Protein 3GXH (pdb70)

InterPro domains:
  IPR029021 Protein-tyrosine phosphatase-like [G3DSA:3.90.190.10] (22-178)
  IPR029021 Protein-tyrosine phosphatase-like [SSF52799] (41-152)

Structure (mmCIF, N/CA/C/O backbone):
data_3GXH
#
_entry.id   3GXH
#
_cell.length_a   57.303
_cell.length_b   57.528
_cell.length_c   92.364
_cell.angle_alpha   90.000
_cell.angle_beta   90.000
_cell.angle_gamma   90.000
#
_symmetry.space_group_name_H-M   'P 21 21 21'
#
loop_
_entity.id
_entity.type
_entity.pdbx_description
1 polymer 'Putative phosphatase (DUF442)'
2 non-polymer 'CHLORIDE ION'
3 non-polymer 'SULFATE ION'
4 non-polymer 1,2-ETHANEDIOL
5 water water
#
loop_
_atom_site.group_PDB
_atom_site.id
_atom_site.type_symbol
_atom_site.label_atom_id
_atom_site.label_alt_id
_atom_site.label_comp_id
_atom_site.label_asym_id
_atom_site.label_entity_id
_atom_site.label_seq_id
_atom_site.pdbx_PDB_ins_code
_atom_site.Cartn_x
_atom_site.Cartn_y
_atom_site.Cartn_z
_atom_site.occupancy
_atom_site.B_iso_or_equiv
_atom_site.auth_seq_id
_atom_site.auth_comp_id
_atom_site.auth_asym_id
_atom_site.auth_atom_id
_atom_site.pdbx_PDB_model_num
ATOM 1 N N . ASN A 1 2 ? 22.860 17.293 18.112 1.00 43.85 23 ASN A N 1
ATOM 2 C CA . ASN A 1 2 ? 24.161 17.195 17.368 1.00 42.45 23 ASN A CA 1
ATOM 3 C C . ASN A 1 2 ? 24.083 16.078 16.318 1.00 41.33 23 ASN A C 1
ATOM 4 O O . ASN A 1 2 ? 23.145 15.260 16.330 1.00 40.94 23 ASN A O 1
ATOM 6 N N . ILE A 1 3 ? 25.039 16.054 15.388 1.00 39.87 24 ILE A N 1
ATOM 7 C CA . ILE A 1 3 ? 24.873 15.234 14.169 1.00 37.99 24 ILE A CA 1
ATOM 8 C C . ILE A 1 3 ? 24.770 13.735 14.487 1.00 35.93 24 ILE A C 1
ATOM 9 O O . ILE A 1 3 ? 24.001 13.032 13.833 1.00 32.74 24 ILE A O 1
ATOM 14 N N . GLU A 1 4 ? 25.525 13.277 15.486 1.00 31.16 25 GLU A N 1
ATOM 15 C CA . GLU A 1 4 ? 25.460 11.895 15.934 1.00 31.82 25 GLU A CA 1
ATOM 16 C C . GLU A 1 4 ? 24.030 11.477 16.343 1.00 28.59 25 GLU A C 1
ATOM 17 O O . GLU A 1 4 ? 23.579 10.406 15.942 1.00 26.50 25 GLU A O 1
ATOM 23 N N . SER A 1 5 ? 23.312 12.295 17.121 1.00 28.69 26 SER A N 1
ATOM 24 C CA A SER A 1 5 ? 21.936 11.943 17.497 0.50 26.31 26 SER A CA 1
ATOM 25 C CA B SER A 1 5 ? 21.936 11.941 17.501 0.50 28.09 26 SER A CA 1
ATOM 26 C C . SER A 1 5 ? 21.012 11.832 16.274 1.00 28.06 26 SER A C 1
ATOM 27 O O . SER A 1 5 ? 20.042 11.105 16.307 1.00 26.88 26 SER A O 1
ATOM 32 N N . ILE A 1 6 ? 21.336 12.541 15.191 1.00 24.13 27 ILE A N 1
ATOM 33 C CA . ILE A 1 6 ? 20.498 12.598 13.970 1.00 26.11 27 ILE A CA 1
ATOM 34 C C . ILE A 1 6 ? 20.733 11.424 12.964 1.00 25.81 27 ILE A C 1
ATOM 35 O O . ILE A 1 6 ? 19.826 10.787 12.369 1.00 24.26 27 ILE A O 1
ATOM 40 N N . GLU A 1 7 ? 21.992 11.155 12.761 1.00 20.25 28 GLU A N 1
ATOM 41 C CA A GLU A 1 7 ? 22.369 9.893 12.142 0.50 19.04 28 GLU A CA 1
ATOM 42 C CA B GLU A 1 7 ? 22.445 9.896 12.207 0.50 17.84 28 GLU A CA 1
ATOM 43 C C . GLU A 1 7 ? 21.811 8.754 13.001 1.00 17.46 28 GLU A C 1
ATOM 44 O O . GLU A 1 7 ? 21.558 7.691 12.466 1.00 17.53 28 GLU A O 1
ATOM 55 N N . ASN A 1 8 ? 21.568 8.991 14.292 1.00 16.08 29 ASN A N 1
ATOM 56 C CA . ASN A 1 8 ? 21.010 7.971 15.153 1.00 16.19 29 ASN A CA 1
ATOM 57 C C . ASN A 1 8 ? 19.523 7.729 14.905 1.00 13.44 29 ASN A C 1
ATOM 58 O O . ASN A 1 8 ? 18.991 6.805 15.508 1.00 15.38 29 ASN A O 1
ATOM 63 N N . LEU A 1 9 ? 18.876 8.456 14.005 1.00 11.99 30 LEU A N 1
ATOM 64 C CA . LEU A 1 9 ? 17.492 8.203 13.633 1.00 11.87 30 LEU A CA 1
ATOM 65 C C . LEU A 1 9 ? 17.347 7.302 12.401 1.00 11.86 30 LEU A C 1
ATOM 66 O O . LEU A 1 9 ? 16.225 6.997 12.005 1.00 13.13 30 LEU A O 1
ATOM 71 N N . GLN A 1 10 ? 18.448 6.912 11.765 1.00 11.18 31 GLN A N 1
ATOM 72 C CA . GLN A 1 10 ? 18.396 6.241 10.477 1.00 12.29 31 GLN A CA 1
ATOM 73 C C . GLN A 1 10 ? 17.959 4.775 10.535 1.00 12.32 31 GLN A C 1
ATOM 74 O O . GLN A 1 10 ? 17.772 4.185 9.482 1.00 14.70 31 GLN A O 1
ATOM 80 N N . GLY A 1 11 ? 17.726 4.252 11.740 1.00 11.05 32 GLY A N 1
ATOM 81 C CA . GLY A 1 11 ? 17.123 2.930 11.935 1.00 10.90 32 GLY A CA 1
ATOM 82 C C . GLY A 1 11 ? 15.628 2.970 12.028 1.00 10.48 32 GLY A C 1
ATOM 83 O O . GLY A 1 11 ? 14.992 1.915 11.998 1.00 10.63 32 GLY A O 1
ATOM 84 N N . ILE A 1 12 ? 15.008 4.157 12.066 1.00 9.35 33 ILE A N 1
ATOM 85 C CA . ILE A 1 12 ? 13.545 4.285 12.053 1.00 9.67 33 ILE A CA 1
ATOM 86 C C . ILE A 1 12 ? 13.012 3.988 10.652 1.00 10.23 33 ILE A C 1
ATOM 87 O O . ILE A 1 12 ? 13.488 4.487 9.615 1.00 10.75 33 ILE A O 1
ATOM 92 N N . ARG A 1 13 ? 12.023 3.100 10.641 1.00 8.83 34 ARG A N 1
ATOM 93 C CA . ARG A 1 13 ? 11.424 2.691 9.401 1.00 9.05 34 ARG A CA 1
ATOM 94 C C . ARG A 1 13 ? 10.997 3.852 8.524 1.00 10.43 34 ARG A C 1
ATOM 95 O O . ARG A 1 13 ? 10.274 4.727 8.959 1.00 11.19 34 ARG A O 1
ATOM 103 N N . ALA A 1 14 ? 11.452 3.851 7.273 1.00 9.45 35 ALA A N 1
ATOM 104 C CA . ALA A 1 14 ? 11.036 4.830 6.256 1.00 10.06 35 ALA A CA 1
ATOM 105 C C . ALA A 1 14 ? 11.237 6.276 6.666 1.00 11.66 35 ALA A C 1
ATOM 106 O O . ALA A 1 14 ? 10.525 7.171 6.183 1.00 13.80 35 ALA A O 1
ATOM 108 N N . LEU A 1 15 ? 12.235 6.542 7.501 1.00 10.99 36 LEU A N 1
ATOM 109 C CA . LEU A 1 15 ? 12.521 7.927 7.924 1.00 12.19 36 LEU A CA 1
ATOM 110 C C . LEU A 1 15 ? 13.076 8.789 6.814 1.00 12.86 36 LEU A C 1
ATOM 111 O O . LEU A 1 15 ? 14.011 8.394 6.097 1.00 14.29 36 LEU A O 1
ATOM 116 N N . GLN A 1 16 ? 12.493 9.969 6.660 1.00 12.12 37 GLN A N 1
ATOM 117 C CA . GLN A 1 16 ? 12.939 10.926 5.666 1.00 14.09 37 GLN A CA 1
ATOM 118 C C . GLN A 1 16 ? 12.798 12.311 6.204 1.00 14.67 37 GLN A C 1
ATOM 119 O O . GLN A 1 16 ? 11.673 12.760 6.524 1.00 14.88 37 GLN A O 1
ATOM 125 N N . GLN A 1 17 ? 13.907 13.038 6.230 1.00 14.34 38 GLN A N 1
ATOM 126 C CA A GLN A 1 17 ? 13.874 14.438 6.621 0.50 15.93 38 GLN A CA 1
ATOM 127 C CA B GLN A 1 17 ? 13.888 14.435 6.643 0.50 15.98 38 GLN A CA 1
ATOM 128 C C . GLN A 1 17 ? 13.300 15.255 5.489 1.00 17.13 38 GLN A C 1
ATOM 129 O O . GLN A 1 17 ? 13.787 15.214 4.376 1.00 21.21 38 GLN A O 1
ATOM 140 N N . GLN A 1 18 ? 12.242 15.969 5.755 1.00 12.93 39 GLN A N 1
ATOM 141 C CA . GLN A 1 18 ? 11.512 16.723 4.791 1.00 14.57 39 GLN A CA 1
ATOM 142 C C . GLN A 1 18 ? 11.964 18.183 4.765 1.00 19.30 39 GLN A C 1
ATOM 143 O O . GLN A 1 18 ? 11.951 18.810 3.688 1.00 18.97 39 GLN A O 1
ATOM 149 N N . ALA A 1 19 ? 12.437 18.663 5.916 1.00 17.05 40 ALA A N 1
ATOM 150 C CA . ALA A 1 19 ? 12.928 20.026 6.118 1.00 20.37 40 ALA A CA 1
ATOM 151 C C . ALA A 1 19 ? 13.725 20.066 7.412 1.00 19.30 40 ALA A C 1
ATOM 152 O O . ALA A 1 19 ? 13.680 19.144 8.202 1.00 17.81 40 ALA A O 1
ATOM 154 N N . PRO A 1 20 ? 14.527 21.124 7.631 1.00 21.23 41 PRO A N 1
ATOM 155 C CA . PRO A 1 20 ? 15.309 21.101 8.867 1.00 19.60 41 PRO A CA 1
ATOM 156 C C . PRO A 1 20 ? 14.496 20.882 10.180 1.00 17.50 41 PRO A C 1
ATOM 157 O O . PRO A 1 20 ? 15.052 20.210 11.084 1.00 22.83 41 PRO A O 1
ATOM 161 N N . GLN A 1 21 ? 13.245 21.334 10.248 1.00 18.41 42 GLN A N 1
ATOM 162 C CA . GLN A 1 21 ? 12.346 21.052 11.428 1.00 16.16 42 GLN A CA 1
ATOM 163 C C . GLN A 1 21 ? 11.184 20.035 11.220 1.00 14.32 42 GLN A C 1
ATOM 164 O O . GLN A 1 21 ? 10.253 19.993 12.025 1.00 14.18 42 GLN A O 1
ATOM 170 N N . LEU A 1 22 ? 11.164 19.344 10.086 1.00 14.37 43 LEU A N 1
ATOM 171 C CA . LEU A 1 22 ? 10.093 18.365 9.843 1.00 11.93 43 LEU A CA 1
ATOM 172 C C . LEU A 1 22 ? 10.699 17.051 9.361 1.00 12.50 43 LEU A C 1
ATOM 173 O O . LEU A 1 22 ? 11.320 16.973 8.298 1.00 13.72 43 LEU A O 1
ATOM 178 N N . LEU A 1 23 ? 10.463 15.994 10.135 1.00 12.60 44 LEU A N 1
ATOM 179 C CA . LEU A 1 23 ? 10.740 14.631 9.794 1.00 9.84 44 LEU A CA 1
ATOM 180 C C . LEU A 1 23 ? 9.443 13.942 9.439 1.00 10.35 44 LEU A C 1
ATOM 181 O O . LEU A 1 23 ? 8.393 14.242 10.005 1.00 10.55 44 LEU A O 1
ATOM 186 N N . SER A 1 24 ? 9.488 12.997 8.498 1.00 10.45 45 SER A N 1
ATOM 187 C CA . SER A 1 24 ? 8.377 12.069 8.247 1.00 10.87 45 SER A CA 1
ATOM 188 C C . SER A 1 24 ? 8.936 10.656 8.395 1.00 9.70 45 SER A C 1
ATOM 189 O O . SER A 1 24 ? 10.096 10.411 8.120 1.00 11.02 45 SER A O 1
ATOM 192 N N . SER A 1 25 ? 8.117 9.723 8.838 1.00 9.53 46 SER A N 1
ATOM 193 C CA . SER A 1 25 ? 8.567 8.344 8.955 1.00 9.53 46 SER A CA 1
ATOM 194 C C . SER A 1 25 ? 7.453 7.354 9.022 1.00 9.61 46 SER A C 1
ATOM 195 O O . SER A 1 25 ? 6.268 7.693 9.095 1.00 10.08 46 SER A O 1
ATOM 198 N N . GLY A 1 26 ? 7.868 6.100 9.032 1.00 9.32 47 GLY A N 1
ATOM 199 C CA . GLY A 1 26 ? 7.041 5.024 9.492 1.00 10.24 47 GLY A CA 1
ATOM 200 C C . GLY A 1 26 ? 7.063 4.892 10.993 1.00 10.53 47 GLY A C 1
ATOM 201 O O . GLY A 1 26 ? 7.380 5.815 11.735 1.00 11.38 47 GLY A O 1
ATOM 202 N N . LEU A 1 27 ? 6.674 3.708 11.512 1.00 10.26 48 LEU A N 1
ATOM 203 C CA . LEU A 1 27 ? 6.345 3.617 12.934 1.00 8.92 48 LEU A CA 1
ATOM 204 C C . LEU A 1 27 ? 7.572 3.425 13.801 1.00 9.64 48 LEU A C 1
ATOM 205 O O . LEU A 1 27 ? 8.211 2.378 13.705 1.00 10.32 48 LEU A O 1
ATOM 210 N N . PRO A 1 28 ? 7.907 4.377 14.661 1.00 9.67 49 PRO A N 1
ATOM 211 C CA . PRO A 1 28 ? 9.005 4.130 15.605 1.00 9.31 49 PRO A CA 1
ATOM 212 C C . PRO A 1 28 ? 8.656 3.064 16.614 1.00 9.24 49 PRO A C 1
ATOM 213 O O . PRO A 1 28 ? 7.501 3.027 17.029 1.00 10.34 49 PRO A O 1
ATOM 217 N N . ASN A 1 29 ? 9.574 2.179 16.982 1.00 10.27 50 ASN A N 1
ATOM 218 C CA . ASN A 1 29 ? 9.365 1.341 18.137 1.00 10.70 50 ASN A CA 1
ATOM 219 C C . ASN A 1 29 ? 9.624 2.157 19.395 1.00 10.74 50 ASN A C 1
ATOM 220 O O . ASN A 1 29 ? 9.975 3.333 19.356 1.00 10.07 50 ASN A O 1
ATOM 225 N N . GLU A 1 30 ? 9.387 1.575 20.563 1.00 11.10 51 GLU A N 1
ATOM 226 C CA . GLU A 1 30 ? 9.441 2.298 21.797 1.00 10.93 51 GLU A CA 1
ATOM 227 C C . GLU A 1 30 ? 10.781 2.952 22.026 1.00 9.32 51 GLU A C 1
ATOM 228 O O . GLU A 1 30 ? 10.879 4.159 22.322 1.00 11.34 51 GLU A O 1
ATOM 234 N N . GLN A 1 31 ? 11.860 2.207 21.875 1.00 10.52 52 GLN A N 1
ATOM 235 C CA . GLN A 1 31 ? 13.196 2.760 22.090 1.00 11.00 52 GLN A CA 1
ATOM 236 C C . GLN A 1 31 ? 13.521 3.875 21.126 1.00 11.03 52 GLN A C 1
ATOM 237 O O . GLN A 1 31 ? 14.236 4.821 21.476 1.00 11.63 52 GLN A O 1
ATOM 243 N N . GLN A 1 32 ? 12.996 3.797 19.924 1.00 9.96 53 GLN A N 1
ATOM 244 C CA . GLN A 1 32 ? 13.226 4.833 18.903 1.00 8.74 53 GLN A CA 1
ATOM 245 C C . GLN A 1 32 ? 12.586 6.177 19.299 1.00 10.41 53 GLN A C 1
ATOM 246 O O . GLN A 1 32 ? 13.067 7.231 18.881 1.00 10.91 53 GLN A O 1
ATOM 252 N N . PHE A 1 33 ? 11.531 6.178 20.123 1.00 10.26 54 PHE A N 1
ATOM 253 C CA . PHE A 1 33 ? 11.019 7.460 20.575 1.00 9.85 54 PHE A CA 1
ATOM 254 C C . PHE A 1 33 ? 12.045 8.178 21.440 1.00 10.65 54 PHE A C 1
ATOM 255 O O . PHE A 1 33 ? 12.133 9.408 21.403 1.00 11.01 54 PHE A O 1
ATOM 263 N N . SER A 1 34 ? 12.795 7.439 22.244 1.00 10.51 55 SER A N 1
ATOM 264 C CA . SER A 1 34 ? 13.897 8.065 22.996 1.00 11.53 55 SER A CA 1
ATOM 265 C C . SER A 1 34 ? 14.970 8.644 22.079 1.00 11.03 55 SER A C 1
ATOM 266 O O . SER A 1 34 ? 15.528 9.719 22.348 1.00 12.59 55 SER A O 1
ATOM 269 N N . LEU A 1 35 ? 15.266 7.944 20.989 1.00 11.26 56 LEU A N 1
ATOM 270 C CA . LEU A 1 35 ? 16.264 8.444 20.027 1.00 10.63 56 LEU A CA 1
ATOM 271 C C . LEU A 1 35 ? 15.755 9.754 19.395 1.00 11.21 56 LEU A C 1
ATOM 272 O O . LEU A 1 35 ? 16.500 10.708 19.198 1.00 10.67 56 LEU A O 1
ATOM 277 N N . LEU A 1 36 ? 14.465 9.797 19.079 1.00 9.68 57 LEU A N 1
ATOM 278 C CA . LEU A 1 36 ? 13.845 11.016 18.554 1.00 10.69 57 LEU A CA 1
ATOM 279 C C . LEU A 1 36 ? 14.003 12.180 19.520 1.00 11.04 57 LEU A C 1
ATOM 280 O O . LEU A 1 36 ? 14.390 13.297 19.104 1.00 11.15 57 LEU A O 1
ATOM 285 N N . LYS A 1 37 ? 13.721 11.963 20.784 1.00 10.58 58 LYS A N 1
ATOM 286 C CA . LYS A 1 37 ? 13.890 13.025 21.767 1.00 11.96 58 LYS A CA 1
ATOM 287 C C . LYS A 1 37 ? 15.346 13.507 21.797 1.00 12.33 58 LYS A C 1
ATOM 288 O O . LYS A 1 37 ? 15.625 14.703 21.842 1.00 12.03 58 LYS A O 1
ATOM 294 N N . GLN A 1 38 ? 16.272 12.561 21.826 1.00 11.30 59 GLN A N 1
ATOM 295 C CA . GLN A 1 38 ? 17.689 12.894 21.917 1.00 11.97 59 GLN A CA 1
ATOM 296 C C . GLN A 1 38 ? 18.171 13.680 20.719 1.00 12.90 59 GLN A C 1
ATOM 297 O O . GLN A 1 38 ? 19.107 14.479 20.845 1.00 13.70 59 GLN A O 1
ATOM 303 N N . ALA A 1 39 ? 17.545 13.481 19.561 1.00 11.67 60 ALA A N 1
ATOM 304 C CA . ALA A 1 39 ? 17.868 14.243 18.337 1.00 11.87 60 ALA A CA 1
ATOM 305 C C . ALA A 1 39 ? 17.255 15.633 18.323 1.00 13.59 60 ALA A C 1
ATOM 306 O O . ALA A 1 39 ? 17.531 16.415 17.422 1.00 15.77 60 ALA A O 1
ATOM 308 N N . GLY A 1 40 ? 16.392 15.925 19.283 1.00 11.90 61 GLY A N 1
ATOM 309 C CA . GLY A 1 40 ? 15.773 17.246 19.352 1.00 13.61 61 GLY A CA 1
ATOM 310 C C . GLY A 1 40 ? 14.334 17.340 18.867 1.00 12.94 61 GLY A C 1
ATOM 311 O O . GLY A 1 40 ? 13.785 18.446 18.774 1.00 12.68 61 GLY A O 1
ATOM 312 N N . VAL A 1 41 ? 13.705 16.212 18.561 1.00 9.85 62 VAL A N 1
ATOM 313 C CA . VAL A 1 41 ? 12.318 16.261 18.171 1.00 10.17 62 VAL A CA 1
ATOM 314 C C . VAL A 1 41 ? 11.457 16.687 19.379 1.00 9.90 62 VAL A C 1
ATOM 315 O O . VAL A 1 41 ? 11.640 16.183 20.499 1.00 10.86 62 VAL A O 1
ATOM 319 N N . ASP A 1 42 ? 10.505 17.617 19.166 1.00 9.93 63 ASP A N 1
ATOM 320 C CA . ASP A 1 42 ? 9.664 18.161 20.221 1.00 10.58 63 ASP A CA 1
ATOM 321 C C . ASP A 1 42 ? 8.244 17.572 20.209 1.00 9.53 63 ASP A C 1
ATOM 322 O O . ASP A 1 42 ? 7.624 17.485 21.259 1.00 10.95 63 ASP A O 1
ATOM 327 N N . VAL A 1 43 ? 7.722 17.268 19.016 1.00 9.89 64 VAL A N 1
ATOM 328 C CA . VAL A 1 43 ? 6.322 16.893 18.868 1.00 10.06 64 VAL A CA 1
ATOM 329 C C . VAL A 1 43 ? 6.264 15.712 17.914 1.00 11.19 64 VAL A C 1
ATOM 330 O O . VAL A 1 43 ? 6.950 15.694 16.875 1.00 10.26 64 VAL A O 1
ATOM 334 N N . VAL A 1 44 ? 5.422 14.723 18.242 1.00 9.71 65 VAL A N 1
ATOM 335 C CA . VAL A 1 44 ? 5.143 13.632 17.353 1.00 9.94 65 VAL A CA 1
ATOM 336 C C . VAL A 1 44 ? 3.682 13.695 16.939 1.00 9.64 65 VAL A C 1
ATOM 337 O O . VAL A 1 44 ? 2.816 13.747 17.841 1.00 10.33 65 VAL A O 1
ATOM 341 N N . ILE A 1 45 ? 3.420 13.737 15.639 1.00 10.20 66 ILE A N 1
ATOM 342 C CA . ILE A 1 45 ? 2.089 13.749 15.046 1.00 10.64 66 ILE A CA 1
ATOM 343 C C . ILE A 1 45 ? 1.889 12.400 14.392 1.00 10.50 66 ILE A C 1
ATOM 344 O O . ILE A 1 45 ? 2.585 12.050 13.458 1.00 11.42 66 ILE A O 1
ATOM 349 N N . ASN A 1 46 ? 0.949 11.621 14.933 1.00 9.77 67 ASN A N 1
ATOM 350 C CA . ASN A 1 46 ? 0.691 10.237 14.525 1.00 9.56 67 ASN A CA 1
ATOM 351 C C . ASN A 1 46 ? -0.559 10.198 13.695 1.00 10.31 67 ASN A C 1
ATOM 352 O O . ASN A 1 46 ? -1.641 10.582 14.143 1.00 10.47 67 ASN A O 1
ATOM 357 N N . LEU A 1 47 ? -0.397 9.768 12.436 1.00 10.79 68 LEU A N 1
ATOM 358 C CA . LEU A 1 47 ? -1.512 9.602 11.461 1.00 10.68 68 LEU A CA 1
ATOM 359 C C . LEU A 1 47 ? -2.027 8.163 11.359 1.00 10.41 68 LEU A C 1
ATOM 360 O O . LEU A 1 47 ? -2.946 7.904 10.606 1.00 10.89 68 LEU A O 1
ATOM 378 N N . PRO A 1 49 ? -4.019 4.999 12.475 1.00 10.48 70 PRO A N 1
ATOM 379 C CA . PRO A 1 49 ? -5.107 4.646 13.383 1.00 11.52 70 PRO A CA 1
ATOM 380 C C . PRO A 1 49 ? -4.671 3.652 14.460 1.00 10.99 70 PRO A C 1
ATOM 381 O O . PRO A 1 49 ? -4.000 2.630 14.187 1.00 11.66 70 PRO A O 1
ATOM 385 N N . ASP A 1 50 ? -5.120 3.921 15.694 1.00 10.94 71 ASP A N 1
ATOM 386 C CA . ASP A 1 50 ? -4.847 3.057 16.850 1.00 10.86 71 ASP A CA 1
ATOM 387 C C . ASP A 1 50 ? -5.428 1.671 16.594 1.00 11.12 71 ASP A C 1
ATOM 388 O O . ASP A 1 50 ? -4.936 0.701 17.160 1.00 11.56 71 ASP A O 1
ATOM 393 N N . SER A 1 51 ? -6.486 1.597 15.786 1.00 11.32 72 SER A N 1
ATOM 394 C CA . SER A 1 51 ? -7.125 0.311 15.473 1.00 11.28 72 SER A CA 1
ATOM 395 C C . SER A 1 51 ? -6.266 -0.637 14.659 1.00 13.98 72 SER A C 1
ATOM 396 O O . SER A 1 51 ? -6.563 -1.833 14.610 1.00 14.33 72 SER A O 1
ATOM 399 N N . SER A 1 52 ? -5.194 -0.159 14.044 1.00 11.24 73 SER A N 1
ATOM 400 C CA . SER A 1 52 ? -4.292 -1.021 13.295 1.00 12.94 73 SER A CA 1
ATOM 401 C C . SER A 1 52 ? -3.671 -2.056 14.242 1.00 13.13 73 SER A C 1
ATOM 402 O O . SER A 1 52 ? -3.272 -1.761 15.370 1.00 12.72 73 SER A O 1
ATOM 405 N N . LYS A 1 53 ? -3.590 -3.315 13.776 1.00 14.73 74 LYS A N 1
ATOM 406 C CA A LYS A 1 53 ? -3.038 -4.362 14.620 0.70 14.78 74 LYS A CA 1
ATOM 407 C CA B LYS A 1 53 ? -3.028 -4.380 14.587 0.30 13.70 74 LYS A CA 1
ATOM 408 C C . LYS A 1 53 ? -1.549 -4.120 14.869 1.00 11.96 74 LYS A C 1
ATOM 409 O O . LYS A 1 53 ? -1.001 -4.627 15.822 1.00 12.80 74 LYS A O 1
ATOM 414 N N . ASP A 1 54 ? -0.924 -3.286 14.059 1.00 11.88 75 ASP A N 1
ATOM 415 C CA . ASP A 1 54 ? 0.491 -2.986 14.211 1.00 10.72 75 ASP A CA 1
ATOM 416 C C . ASP A 1 54 ? 0.764 -1.802 15.141 1.00 11.48 75 ASP A C 1
ATOM 417 O O . ASP A 1 54 ? 1.915 -1.549 15.531 1.00 11.32 75 ASP A O 1
ATOM 422 N N . ALA A 1 55 ? -0.290 -1.068 15.510 1.00 11.51 76 ALA A N 1
ATOM 423 C CA . ALA A 1 55 ? -0.127 0.126 16.324 1.00 10.77 76 ALA A CA 1
ATOM 424 C C . ALA A 1 55 ? 0.289 -0.175 17.731 1.00 10.10 76 ALA A C 1
ATOM 425 O O . ALA A 1 55 ? -0.024 -1.207 18.313 1.00 11.64 76 ALA A O 1
ATOM 427 N N . HIS A 1 56 ? 0.943 0.787 18.374 1.00 10.11 77 HIS A N 1
ATOM 428 C CA . HIS A 1 56 ? 1.183 0.677 19.790 1.00 9.96 77 HIS A CA 1
ATOM 429 C C . HIS A 1 56 ? -0.145 0.707 20.520 1.00 10.65 77 HIS A C 1
ATOM 430 O O . HIS A 1 56 ? -1.046 1.426 20.119 1.00 12.01 77 HIS A O 1
ATOM 437 N N . PRO A 1 57 ? -0.254 -0.029 21.627 1.00 10.53 78 PRO A N 1
ATOM 438 C CA . PRO A 1 57 ? -1.515 0.044 22.402 1.00 12.05 78 PRO A CA 1
ATOM 439 C C . PRO A 1 57 ? -1.774 1.491 22.932 1.00 12.58 78 PRO A C 1
ATOM 440 O O . PRO A 1 57 ? -2.931 1.877 23.068 1.00 13.22 78 PRO A O 1
ATOM 444 N N . ASP A 1 58 ? -0.718 2.239 23.217 1.00 10.84 79 ASP A N 1
ATOM 445 C CA . ASP A 1 58 ? -0.846 3.634 23.696 1.00 9.03 79 ASP A CA 1
ATOM 446 C C . ASP A 1 58 ? 0.406 4.397 23.297 1.00 9.63 79 ASP A C 1
ATOM 447 O O . ASP A 1 58 ? 1.325 4.589 24.095 1.00 10.56 79 ASP A O 1
ATOM 452 N N . GLU A 1 59 ? 0.418 4.818 22.037 1.00 10.62 80 GLU A N 1
ATOM 453 C CA . GLU A 1 59 ? 1.557 5.538 21.525 1.00 9.33 80 GLU A CA 1
ATOM 454 C C . GLU A 1 59 ? 1.798 6.814 22.322 1.00 10.97 80 GLU A C 1
ATOM 455 O O . GLU A 1 59 ? 2.955 7.192 22.585 1.00 11.09 80 GLU A O 1
ATOM 461 N N . GLY A 1 60 ? 0.720 7.508 22.666 1.00 9.67 81 GLY A N 1
ATOM 462 C CA . GLY A 1 60 ? 0.896 8.770 23.385 1.00 10.38 81 GLY A CA 1
ATOM 463 C C . GLY A 1 60 ? 1.624 8.645 24.704 1.00 9.34 81 GLY A C 1
ATOM 464 O O . GLY A 1 60 ? 2.367 9.545 25.113 1.00 11.30 81 GLY A O 1
ATOM 465 N N . LYS A 1 61 ? 1.399 7.531 25.408 1.00 10.27 82 LYS A N 1
ATOM 466 C CA . LYS A 1 61 ? 2.129 7.235 26.592 1.00 11.29 82 LYS A CA 1
ATOM 467 C C . LYS A 1 61 ? 3.622 7.158 26.299 1.00 10.68 82 LYS A C 1
ATOM 468 O O . LYS A 1 61 ? 4.457 7.733 26.994 1.00 11.87 82 LYS A O 1
ATOM 474 N N . LEU A 1 62 ? 3.974 6.435 25.240 1.00 10.26 83 LEU A N 1
ATOM 475 C CA . LEU A 1 62 ? 5.381 6.304 24.884 1.00 11.10 83 LEU A CA 1
ATOM 476 C C . LEU A 1 62 ? 6.001 7.653 24.516 1.00 10.38 83 LEU A C 1
ATOM 477 O O . LEU A 1 62 ? 7.145 7.959 24.893 1.00 12.03 83 LEU A O 1
ATOM 482 N N . VAL A 1 63 ? 5.256 8.459 23.765 1.00 10.52 84 VAL A N 1
ATOM 483 C CA . VAL A 1 63 ? 5.754 9.752 23.279 1.00 11.74 84 VAL A CA 1
ATOM 484 C C . VAL A 1 63 ? 5.934 10.697 24.458 1.00 10.67 84 VAL A C 1
ATOM 485 O O . VAL A 1 63 ? 6.960 11.370 24.600 1.00 10.89 84 VAL A O 1
ATOM 489 N N . THR A 1 64 ? 4.945 10.782 25.319 1.00 11.25 85 THR A N 1
ATOM 490 C CA . THR A 1 64 ? 4.998 11.745 26.445 1.00 12.68 85 THR A CA 1
ATOM 491 C C . THR A 1 64 ? 6.003 11.274 27.495 1.00 12.58 85 THR A C 1
ATOM 492 O O . THR A 1 64 ? 6.755 12.111 28.031 1.00 14.48 85 THR A O 1
ATOM 496 N N . GLN A 1 65 ? 6.135 9.964 27.706 1.00 13.36 86 GLN A N 1
ATOM 497 C CA A GLN A 1 65 ? 7.185 9.392 28.568 0.50 14.54 86 GLN A CA 1
ATOM 498 C CA B GLN A 1 65 ? 7.173 9.452 28.595 0.50 14.48 86 GLN A CA 1
ATOM 499 C C . GLN A 1 65 ? 8.590 9.723 28.083 1.00 16.52 86 GLN A C 1
ATOM 500 O O . GLN A 1 65 ? 9.496 9.874 28.895 1.00 17.04 86 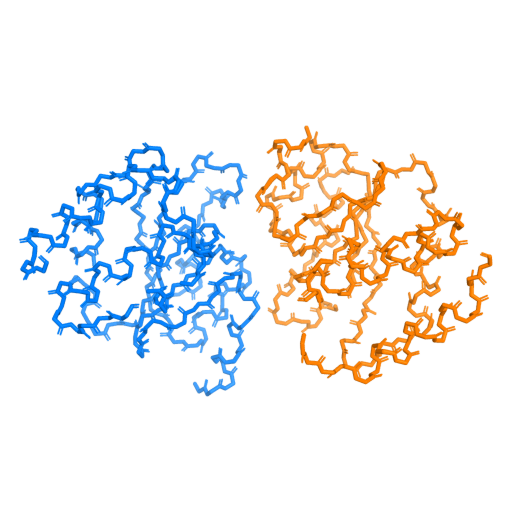GLN A O 1
ATOM 511 N N . ALA A 1 66 ? 8.773 9.795 26.757 1.00 14.33 87 ALA A N 1
ATOM 512 C CA . ALA A 1 66 ? 10.056 10.121 26.140 1.00 14.77 87 ALA A CA 1
ATOM 513 C C . ALA A 1 66 ? 10.294 11.637 26.136 1.00 14.98 87 ALA A C 1
ATOM 514 O O . ALA A 1 66 ? 11.310 12.070 25.618 1.00 17.17 87 ALA A O 1
ATOM 516 N N . GLY A 1 67 ? 9.389 12.425 26.711 1.00 14.66 88 GLY A N 1
ATOM 517 C CA . GLY A 1 67 ? 9.539 13.868 26.814 1.00 13.97 88 GLY A CA 1
ATOM 518 C C . GLY A 1 67 ? 9.095 14.749 25.661 1.00 13.79 88 GLY A C 1
ATOM 519 O O . GLY A 1 67 ? 9.520 15.901 25.533 1.00 13.96 88 GLY A O 1
ATOM 528 N N . ASP A 1 69 ? 5.695 16.106 22.955 1.00 11.57 90 ASP A N 1
ATOM 529 C CA . ASP A 1 69 ? 4.272 16.367 22.852 1.00 11.05 90 ASP A CA 1
ATOM 530 C C . ASP A 1 69 ? 3.698 15.408 21.808 1.00 11.32 90 ASP A C 1
ATOM 531 O O . ASP A 1 69 ? 4.399 15.014 20.873 1.00 11.69 90 ASP A O 1
ATOM 536 N N . TYR A 1 70 ? 2.443 15.000 21.993 1.00 9.78 91 TYR A N 1
ATOM 537 C CA . TYR A 1 70 ? 1.789 14.011 21.174 1.00 9.44 91 TYR A CA 1
ATOM 538 C C . TYR A 1 70 ? 0.507 14.570 20.564 1.00 10.13 91 TYR A C 1
ATOM 539 O O . TYR A 1 70 ? -0.328 15.114 21.279 1.00 10.89 91 TYR A O 1
ATOM 548 N N . VAL A 1 71 ? 0.361 14.438 19.258 1.00 9.30 92 VAL A N 1
ATOM 549 C CA . VAL A 1 71 ? -0.847 14.785 18.502 1.00 9.39 92 VAL A CA 1
ATOM 550 C C . VAL A 1 71 ? -1.298 13.570 17.716 1.00 10.19 92 VAL A C 1
ATOM 551 O O . VAL A 1 71 ? -0.470 12.979 16.960 1.00 11.07 92 VAL A O 1
ATOM 555 N N . TYR A 1 72 ? -2.576 13.193 17.824 1.00 8.29 93 TYR A N 1
ATOM 556 C CA . TYR A 1 72 ? -3.126 12.033 17.160 1.00 9.00 93 TYR A CA 1
ATOM 557 C C . TYR A 1 72 ? -4.196 12.484 16.177 1.00 9.55 93 TYR A C 1
ATOM 558 O O . TYR A 1 72 ? -5.224 13.009 16.560 1.00 9.65 93 TYR A O 1
ATOM 567 N N . ILE A 1 73 ? -3.926 12.282 14.891 1.00 9.40 94 ILE A N 1
ATOM 568 C CA . ILE A 1 73 ? -4.806 12.616 13.777 1.00 10.82 94 ILE A CA 1
ATOM 569 C C . ILE A 1 73 ? -4.911 11.379 12.890 1.00 10.51 94 ILE A C 1
ATOM 570 O O . ILE A 1 73 ? -4.222 11.290 11.860 1.00 10.97 94 ILE A O 1
ATOM 575 N N . PRO A 1 74 ? -5.752 10.411 13.261 1.00 11.28 95 PRO A N 1
ATOM 576 C CA . PRO A 1 74 ? -5.736 9.176 12.489 1.00 11.44 95 PRO A CA 1
ATOM 577 C C . PRO A 1 74 ? -6.327 9.380 11.117 1.00 13.39 95 PRO A C 1
ATOM 578 O O . PRO A 1 74 ? -7.376 10.008 10.975 1.00 14.29 95 PRO A O 1
ATOM 582 N N . VAL A 1 75 ? -5.709 8.789 10.109 1.00 11.11 96 VAL A N 1
ATOM 583 C CA . VAL A 1 75 ? -6.133 8.972 8.715 1.00 11.01 96 VAL A CA 1
ATOM 584 C C . VAL A 1 75 ? -6.499 7.591 8.194 1.00 12.58 96 VAL A C 1
ATOM 585 O O . VAL A 1 75 ? -5.707 6.636 8.241 1.00 13.79 96 VAL A O 1
ATOM 589 N N . ASP A 1 76 ? -7.738 7.493 7.685 1.00 13.60 97 ASP A N 1
ATOM 590 C CA . ASP A 1 76 ? -8.215 6.275 7.089 1.00 13.92 97 ASP A CA 1
ATOM 591 C C . ASP A 1 76 ? -7.594 6.118 5.716 1.00 14.52 97 ASP A C 1
ATOM 592 O O . ASP A 1 76 ? -7.693 7.003 4.882 1.00 15.64 97 ASP A O 1
ATOM 597 N N . TRP A 1 77 ? -6.982 4.970 5.462 1.00 13.00 98 TRP A N 1
ATOM 598 C CA . TRP A 1 77 ? -6.333 4.720 4.164 1.00 13.94 98 TRP A CA 1
ATOM 599 C C . TRP A 1 77 ? -7.283 4.754 2.998 1.00 14.79 98 TRP A C 1
ATOM 600 O O . TRP A 1 77 ? -6.941 5.314 1.946 1.00 16.21 98 TRP A O 1
ATOM 611 N N . GLN A 1 78 ? -8.471 4.165 3.139 1.00 14.87 99 GLN A N 1
ATOM 612 C CA A GLN A 1 78 ? -9.425 4.067 2.032 0.50 17.26 99 GLN A CA 1
ATOM 613 C CA B GLN A 1 78 ? -9.393 4.080 2.007 0.50 17.43 99 GLN A CA 1
ATOM 614 C C . GLN A 1 78 ? -10.232 5.356 1.828 1.00 20.58 99 GLN A C 1
ATOM 615 O O . GLN A 1 78 ? -10.939 5.520 0.818 1.00 26.47 99 GLN A O 1
ATOM 626 N N . ASN A 1 79 ? -10.200 6.272 2.778 1.00 16.04 100 ASN A N 1
ATOM 627 C CA . ASN A 1 79 ? -10.947 7.511 2.597 1.00 18.15 100 ASN A CA 1
ATOM 628 C C . ASN A 1 79 ? -10.304 8.636 3.337 1.00 15.82 100 ASN A C 1
ATOM 629 O O . ASN A 1 79 ? -10.824 9.124 4.321 1.00 18.22 100 ASN A O 1
ATOM 634 N N . PRO A 1 80 ? -9.097 9.030 2.927 1.00 14.29 101 PRO A N 1
ATOM 635 C CA . PRO A 1 80 ? -8.477 10.175 3.523 1.00 14.12 101 PRO A CA 1
ATOM 636 C C . PRO A 1 80 ? -9.247 11.462 3.236 1.00 14.99 101 PRO A C 1
ATOM 637 O O . PRO A 1 80 ? -9.771 11.640 2.133 1.00 16.07 101 PRO A O 1
ATOM 641 N N . LYS A 1 81 ? -9.376 12.311 4.238 1.00 14.35 102 LYS A N 1
ATOM 642 C CA . LYS A 1 81 ? -10.265 13.463 4.093 1.00 14.06 102 LYS A CA 1
ATOM 643 C C . LYS A 1 81 ? -9.486 14.774 4.077 1.00 13.85 102 LYS A C 1
ATOM 644 O O . LYS A 1 81 ? -8.457 14.945 4.764 1.00 13.59 102 LYS A O 1
ATOM 650 N N . VAL A 1 82 ? -10.021 15.755 3.347 1.00 13.45 103 VAL A N 1
ATOM 651 C CA . VAL A 1 82 ? -9.474 17.094 3.382 1.00 13.69 103 VAL A CA 1
ATOM 652 C C . VAL A 1 82 ? -9.414 17.622 4.825 1.00 13.57 103 VAL A C 1
ATOM 653 O O . VAL A 1 82 ? -8.445 18.242 5.239 1.00 13.72 103 VAL A O 1
ATOM 657 N N . GLU A 1 83 ? -10.423 17.278 5.624 1.00 14.15 104 GLU A N 1
ATOM 658 C CA . GLU A 1 83 ? -10.460 17.679 7.004 1.00 14.30 104 GLU A CA 1
ATOM 659 C C . GLU A 1 83 ? -9.271 17.125 7.813 1.00 13.20 104 GLU A C 1
ATOM 660 O O . GLU A 1 83 ? -8.801 17.749 8.770 1.00 14.60 104 GLU A O 1
ATOM 666 N N . ASP A 1 84 ? -8.808 15.937 7.438 1.00 13.00 105 ASP A N 1
ATOM 667 C CA . ASP A 1 84 ? -7.627 15.353 8.102 1.00 13.86 105 ASP A CA 1
ATOM 668 C C . ASP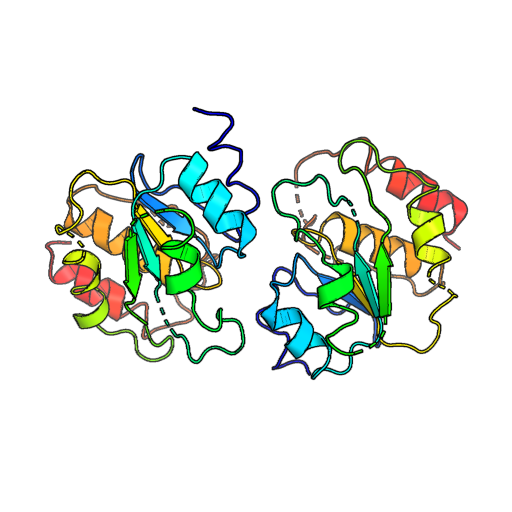 A 1 84 ? -6.377 16.190 7.805 1.00 11.95 105 ASP A C 1
ATOM 669 O O . ASP A 1 84 ? -5.554 16.476 8.660 1.00 12.87 105 ASP A O 1
ATOM 674 N N . VAL A 1 85 ? -6.240 16.541 6.534 1.00 13.72 106 VAL A N 1
ATOM 675 C CA . VAL A 1 85 ? -5.125 17.387 6.105 1.00 12.64 106 VAL A CA 1
ATOM 676 C C . VAL A 1 85 ? -5.157 18.733 6.823 1.00 13.18 106 VAL A C 1
ATOM 677 O O . VAL A 1 85 ? -4.143 19.195 7.363 1.00 12.98 106 VAL A O 1
ATOM 681 N N . GLU A 1 86 ? -6.327 19.350 6.870 1.00 13.48 107 GLU A N 1
ATOM 682 C CA A GLU A 1 86 ? -6.507 20.626 7.572 0.50 14.25 107 GLU A CA 1
ATOM 683 C CA B GLU A 1 86 ? -6.462 20.622 7.556 0.50 13.70 107 GLU A CA 1
ATOM 684 C C . GLU A 1 86 ? -6.193 20.535 9.064 1.00 13.25 107 GLU A C 1
ATOM 685 O O . GLU A 1 86 ? -5.577 21.418 9.624 1.00 13.31 107 GLU A O 1
ATOM 696 N N . ALA A 1 87 ? -6.592 19.429 9.685 1.00 13.43 108 ALA A N 1
ATOM 697 C CA . ALA A 1 87 ? -6.280 19.220 11.066 1.00 11.76 108 ALA A CA 1
ATOM 698 C C . ALA A 1 87 ? -4.754 19.132 11.278 1.00 12.53 108 ALA A C 1
ATOM 699 O O . ALA A 1 87 ? -4.182 19.663 12.233 1.00 12.78 108 ALA A O 1
ATOM 701 N N . PHE A 1 88 ? -4.079 18.441 10.370 1.00 11.87 109 PHE A N 1
ATOM 702 C CA . PHE A 1 88 ? -2.613 18.430 10.403 1.00 12.57 109 PHE A CA 1
ATOM 703 C C . PHE A 1 88 ? -2.018 19.817 10.239 1.00 11.15 109 PHE A C 1
ATOM 704 O O . PHE A 1 88 ? -1.107 20.204 10.945 1.00 11.36 109 PHE A O 1
ATOM 712 N N . PHE A 1 89 ? -2.510 20.557 9.263 1.00 12.72 110 PHE A N 1
ATOM 713 C CA . PHE A 1 89 ? -2.012 21.902 9.070 1.00 12.87 110 PHE A CA 1
ATOM 714 C C . PHE A 1 89 ? -2.202 22.787 10.303 1.00 12.41 110 PHE A C 1
ATOM 715 O O . PHE A 1 89 ? -1.280 23.510 10.728 1.00 13.11 110 PHE A O 1
ATOM 723 N N . ALA A 1 90 ? -3.354 22.632 10.974 1.00 13.64 111 ALA A N 1
ATOM 724 C CA . ALA A 1 90 ? -3.616 23.380 12.198 1.00 11.07 111 ALA A CA 1
ATOM 725 C C . ALA A 1 90 ? -2.696 22.958 13.311 1.00 13.50 111 ALA A C 1
ATOM 726 O O . ALA A 1 90 ? -2.247 23.782 14.100 1.00 13.70 111 ALA A O 1
ATOM 728 N N . ALA A 1 91 ? -2.405 21.657 13.404 1.00 12.49 112 ALA A N 1
ATOM 729 C CA . ALA A 1 91 ? -1.484 21.196 14.428 1.00 13.48 112 ALA A CA 1
ATOM 730 C C . ALA A 1 91 ? -0.074 21.747 14.189 1.00 13.99 112 ALA A C 1
ATOM 731 O O . ALA A 1 91 ? 0.625 22.150 15.115 1.00 14.09 112 ALA A O 1
ATOM 741 N N . ASP A 1 93 ? 0.631 24.601 12.696 1.00 16.01 114 ASP A N 1
ATOM 742 C CA A ASP A 1 93 ? 0.622 26.009 13.097 0.50 17.27 114 ASP A CA 1
ATOM 743 C CA B ASP A 1 93 ? 0.574 26.012 13.090 0.50 17.57 114 ASP A CA 1
ATOM 744 C C . ASP A 1 93 ? 0.679 26.174 14.613 1.00 16.82 114 ASP A C 1
ATOM 745 O O . ASP A 1 93 ? 1.295 27.141 15.115 1.00 19.75 114 ASP A O 1
ATOM 754 N N . GLN A 1 94 ? 0.065 25.274 15.364 1.00 16.27 115 GLN A N 1
ATOM 755 C CA . GLN A 1 94 ? 0.075 25.350 16.816 1.00 20.23 115 GLN A CA 1
ATOM 756 C C . GLN A 1 94 ? 1.408 24.986 17.438 1.00 21.65 115 GLN A C 1
ATOM 757 O O . GLN A 1 94 ? 1.591 25.162 18.652 1.00 25.76 115 GLN A O 1
ATOM 763 N N . HIS A 1 95 ? 2.325 24.461 16.636 1.00 17.71 116 HIS A N 1
ATOM 764 C CA . HIS A 1 95 ? 3.631 24.048 17.124 1.00 14.10 116 HIS A CA 1
ATOM 765 C C . HIS A 1 95 ? 4.702 24.732 16.352 1.00 16.93 116 HIS A C 1
ATOM 766 O O . HIS A 1 95 ? 5.770 24.219 16.074 1.00 16.78 116 HIS A O 1
ATOM 773 N N . LYS A 1 96 ? 4.390 25.990 16.036 1.00 18.13 117 LYS A N 1
ATOM 774 C CA . LYS A 1 96 ? 5.254 26.793 15.229 1.00 18.73 117 LYS A CA 1
ATOM 775 C C . LYS A 1 96 ? 6.661 26.892 15.813 1.00 15.57 117 LYS A C 1
ATOM 776 O O . LYS A 1 96 ? 6.811 27.200 16.983 1.00 16.68 117 LYS A O 1
ATOM 782 N N . GLY A 1 97 ? 7.669 26.641 14.995 1.00 14.31 118 GLY A N 1
ATOM 783 C CA . GLY A 1 97 ? 9.043 26.728 15.430 1.00 14.52 118 GLY A CA 1
ATOM 784 C C . GLY A 1 97 ? 9.591 25.496 16.158 1.00 16.20 118 GLY A C 1
ATOM 785 O O . GLY A 1 97 ? 10.750 25.479 16.566 1.00 16.48 118 GLY A O 1
ATOM 786 N N . LYS A 1 98 ? 8.732 24.494 16.359 1.00 15.12 119 LYS A N 1
ATOM 787 C CA . LYS A 1 98 ? 9.168 23.251 16.997 1.00 15.35 119 LYS A CA 1
ATOM 788 C C . LYS A 1 98 ? 9.655 22.228 15.955 1.00 13.34 119 LYS A C 1
ATOM 789 O O . LYS A 1 98 ? 9.246 22.251 14.788 1.00 13.30 119 LYS A O 1
ATOM 795 N N . ASP A 1 99 ? 10.491 21.294 16.409 1.00 12.47 120 ASP A N 1
ATOM 796 C CA . ASP A 1 99 ? 10.894 20.165 15.575 1.00 12.47 120 ASP A CA 1
ATOM 797 C C . ASP A 1 99 ? 9.857 19.055 15.678 1.00 11.75 120 ASP A C 1
ATOM 798 O O . ASP A 1 99 ? 9.533 18.624 16.778 1.00 11.47 120 ASP A O 1
ATOM 803 N N . VAL A 1 100 ? 9.295 18.666 14.544 1.00 10.19 121 VAL A N 1
ATOM 804 C CA . VAL A 1 100 ? 8.140 17.775 14.461 1.00 10.03 121 VAL A CA 1
ATOM 805 C C . VAL A 1 100 ? 8.497 16.519 13.668 1.00 11.34 121 VAL A C 1
ATOM 806 O O . VAL A 1 100 ? 9.180 16.579 12.628 1.00 11.09 121 VAL A O 1
ATOM 810 N N . LEU A 1 101 ? 8.020 15.392 14.157 1.00 10.82 122 LEU A N 1
ATOM 811 C CA . LEU A 1 101 ? 7.909 14.169 13.358 1.00 10.32 122 LEU A CA 1
ATOM 812 C C . LEU A 1 101 ? 6.460 13.909 13.029 1.00 9.64 122 LEU A C 1
ATOM 813 O O . LEU A 1 101 ? 5.636 13.898 13.977 1.00 11.72 122 LEU A O 1
ATOM 818 N N . VAL A 1 102 ? 6.132 13.733 11.758 1.00 10.20 123 VAL A N 1
ATOM 819 C CA . VAL A 1 102 ? 4.818 13.206 11.391 1.00 9.52 123 VAL A CA 1
ATOM 820 C C . VAL A 1 102 ? 5.056 11.787 10.892 1.00 10.15 123 VAL A C 1
ATOM 821 O O . VAL A 1 102 ? 5.963 11.568 10.067 1.00 10.25 123 VAL A O 1
ATOM 825 N N . HIS A 1 103 ? 4.287 10.830 11.381 1.00 10.30 124 HIS A N 1
ATOM 826 C CA . HIS A 1 103 ? 4.503 9.439 10.989 1.00 10.29 124 HIS A CA 1
ATOM 827 C C . HIS A 1 103 ? 3.252 8.644 10.850 1.00 9.84 124 HIS A C 1
ATOM 828 O O . HIS A 1 103 ? 2.179 9.018 11.309 1.00 11.22 124 HIS A O 1
ATOM 835 N N . CYS A 1 104 ? 3.438 7.472 10.269 1.00 9.59 125 CYS A N 1
ATOM 836 C CA . CYS A 1 104 ? 2.399 6.473 10.218 1.00 10.45 125 CYS A CA 1
ATOM 837 C C . CYS A 1 104 ? 3.105 5.105 10.325 1.00 10.30 125 CYS A C 1
ATOM 838 O O . CYS A 1 104 ? 4.021 4.994 11.174 1.00 10.83 125 CYS A O 1
ATOM 841 N N . LEU A 1 105 ? 2.729 4.091 9.557 1.00 10.90 126 LEU A N 1
ATOM 842 C CA . LEU A 1 105 ? 3.425 2.806 9.659 1.00 9.71 126 LEU A CA 1
ATOM 843 C C . LEU A 1 105 ? 4.607 2.735 8.720 1.00 10.69 126 LEU A C 1
ATOM 844 O O . LEU A 1 105 ? 5.670 2.295 9.113 1.00 10.93 126 LEU A O 1
ATOM 849 N N . ALA A 1 106 ? 4.398 3.165 7.479 1.00 10.50 127 ALA A N 1
ATOM 850 C CA . ALA A 1 106 ? 5.406 3.088 6.443 1.00 10.49 127 ALA A CA 1
ATOM 851 C C . ALA A 1 106 ? 5.679 4.360 5.623 1.00 10.66 127 ALA A C 1
ATOM 852 O O . ALA A 1 106 ? 6.264 4.313 4.552 1.00 11.16 127 ALA A O 1
ATOM 854 N N . ASN A 1 107 ? 5.238 5.472 6.174 1.00 9.87 128 ASN A N 1
ATOM 855 C CA . ASN A 1 107 ? 5.463 6.797 5.641 1.00 10.44 128 ASN A CA 1
ATOM 856 C C . ASN A 1 107 ? 4.719 7.093 4.345 1.00 11.63 128 ASN A C 1
ATOM 857 O O . ASN A 1 107 ? 5.111 8.020 3.647 1.00 12.33 128 ASN A O 1
ATOM 862 N N . TYR A 1 108 ? 3.604 6.410 4.062 1.00 10.25 129 TYR A N 1
ATOM 863 C CA . TYR A 1 108 ? 2.791 6.807 2.893 1.00 10.68 129 TYR A CA 1
ATOM 864 C C . TYR A 1 108 ? 1.922 8.001 3.284 1.00 11.09 129 TYR A C 1
ATOM 865 O O . TYR A 1 108 ? 2.057 9.110 2.743 1.00 11.18 129 TYR A O 1
ATOM 874 N N . ARG A 1 109 ? 1.052 7.848 4.268 1.00 11.74 130 ARG A N 1
ATOM 875 C CA . ARG A 1 109 ? 0.208 8.963 4.727 1.00 10.89 130 ARG A CA 1
ATOM 876 C C . ARG A 1 109 ? 1.083 10.168 5.081 1.00 10.45 130 ARG A C 1
ATOM 877 O O . ARG A 1 109 ? 0.780 11.324 4.655 1.00 10.56 130 ARG A O 1
ATOM 885 N N . ALA A 1 110 ? 2.132 9.985 5.884 1.00 10.42 131 ALA A N 1
ATOM 886 C CA . ALA A 1 110 ? 2.920 11.088 6.400 1.00 11.28 131 ALA A CA 1
ATOM 887 C C . ALA A 1 110 ? 3.699 11.838 5.340 1.00 10.49 131 ALA A C 1
ATOM 888 O O . ALA A 1 110 ? 3.749 13.070 5.365 1.00 11.03 131 ALA A O 1
ATOM 890 N N . SER A 1 111 ? 4.300 11.150 4.393 1.00 10.77 132 SER A N 1
ATOM 891 C CA . SER A 1 111 ? 5.035 11.862 3.327 1.00 10.16 132 SER A CA 1
ATOM 892 C C . SER A 1 111 ? 4.063 12.647 2.416 1.00 10.62 132 SER A C 1
ATOM 893 O O . SER A 1 111 ? 4.418 13.745 1.968 1.00 10.72 132 SER A O 1
ATOM 896 N N . ALA A 1 112 ? 2.861 12.116 2.207 1.00 11.40 133 ALA A N 1
ATOM 897 C CA . ALA A 1 112 ? 1.827 12.820 1.420 1.00 11.24 133 ALA A CA 1
ATOM 898 C C . ALA A 1 112 ? 1.399 14.099 2.149 1.00 10.81 133 ALA A C 1
ATOM 899 O O . ALA A 1 112 ? 1.280 15.155 1.561 1.00 13.05 133 ALA A O 1
ATOM 901 N N . PHE A 1 113 ? 1.167 13.981 3.450 1.00 10.17 134 PHE A N 1
ATOM 902 C CA . PHE A 1 113 ? 0.748 15.134 4.250 1.00 10.52 134 PHE A CA 1
ATOM 903 C C . PHE A 1 113 ? 1.886 16.152 4.352 1.00 11.42 134 PHE A C 1
ATOM 904 O O . PHE A 1 113 ? 1.655 17.360 4.295 1.00 11.68 134 PHE A O 1
ATOM 912 N N . ALA A 1 114 ? 3.130 15.677 4.471 1.00 11.75 135 ALA A N 1
ATOM 913 C CA . ALA A 1 114 ? 4.261 16.597 4.482 1.00 12.61 135 ALA A CA 1
ATOM 914 C C . ALA A 1 114 ? 4.364 17.351 3.151 1.00 11.04 135 ALA A C 1
ATOM 915 O O . ALA A 1 114 ? 4.617 18.570 3.132 1.00 11.74 135 ALA A O 1
ATOM 917 N N . TYR A 1 115 ? 4.171 16.677 2.040 1.00 11.40 136 TYR A N 1
ATOM 918 C CA . TYR A 1 115 ? 4.172 17.332 0.735 1.00 11.56 136 TYR A CA 1
ATOM 919 C C . TYR A 1 115 ? 3.115 18.431 0.691 1.00 11.09 136 TYR A C 1
ATOM 920 O O . TYR A 1 115 ? 3.401 19.560 0.278 1.00 11.86 136 TYR A O 1
ATOM 929 N N . LEU A 1 116 ? 1.886 18.121 1.148 1.00 10.99 137 LEU A N 1
ATOM 930 C CA . LEU A 1 116 ? 0.848 19.110 1.073 1.00 10.92 137 LEU A CA 1
ATOM 931 C C . LEU A 1 116 ? 1.148 20.305 1.967 1.00 12.45 137 LEU A C 1
ATOM 932 O O . LEU A 1 116 ? 0.818 21.460 1.605 1.00 12.17 137 LEU A O 1
ATOM 937 N N . TYR A 1 117 ? 1.765 20.070 3.114 1.00 12.56 138 TYR A N 1
ATOM 938 C CA . TYR A 1 117 ? 2.116 21.131 4.022 1.00 12.61 138 TYR A CA 1
ATOM 939 C C . TYR A 1 117 ? 3.150 22.038 3.405 1.00 12.87 138 TYR A C 1
ATOM 940 O O . TYR A 1 117 ? 3.020 23.274 3.441 1.00 12.25 138 TYR A O 1
ATOM 949 N N . GLN A 1 118 ? 4.199 21.458 2.870 1.00 11.85 139 GLN A N 1
ATOM 950 C CA . GLN A 1 118 ? 5.241 22.276 2.259 1.00 13.67 139 GLN A CA 1
ATOM 951 C C . GLN A 1 118 ? 4.685 23.063 1.077 1.00 13.06 139 GLN A C 1
ATOM 952 O O . GLN A 1 118 ? 5.040 24.235 0.861 1.00 13.10 139 GLN A O 1
ATOM 958 N N . LEU A 1 119 ? 3.822 22.407 0.305 1.00 12.88 140 LEU A N 1
ATOM 959 C CA . LEU A 1 119 ? 3.198 23.060 -0.849 1.00 14.04 140 LEU A CA 1
ATOM 960 C C . LEU A 1 119 ? 2.384 24.265 -0.397 1.00 14.24 140 LEU A C 1
ATOM 961 O O . LEU A 1 119 ? 2.535 25.377 -0.937 1.00 17.14 140 LEU A O 1
ATOM 966 N N . LYS A 1 120 ? 1.574 24.118 0.647 1.00 15.03 141 LYS A N 1
ATOM 967 C CA . LYS A 1 120 ? 0.720 25.242 1.070 1.00 17.74 141 LYS A CA 1
ATOM 968 C C . LYS A 1 120 ? 1.496 26.357 1.771 1.00 18.14 141 LYS A C 1
ATOM 969 O O . LYS A 1 120 ? 1.076 27.536 1.751 1.00 17.18 141 LYS A O 1
ATOM 975 N N . GLN A 1 121 ? 2.631 26.026 2.382 1.00 15.20 142 GLN A N 1
ATOM 976 C CA . GLN A 1 121 ? 3.527 26.996 2.992 1.00 14.73 142 GLN A CA 1
ATOM 977 C C . GLN A 1 121 ? 4.276 27.821 1.933 1.00 18.03 142 GLN A C 1
ATOM 978 O O . GLN A 1 121 ? 5.046 28.706 2.280 1.00 18.95 142 GLN A O 1
ATOM 984 N N . GLY A 1 122 ? 4.089 27.504 0.663 1.00 17.46 143 GLY A N 1
ATOM 985 C CA . GLY A 1 122 ? 4.799 28.224 -0.413 1.00 19.62 143 GLY A CA 1
ATOM 986 C C . GLY A 1 122 ? 6.245 27.748 -0.604 1.00 22.54 143 GLY A C 1
ATOM 987 O O . GLY A 1 122 ? 7.038 28.449 -1.242 1.00 22.24 143 GLY A O 1
ATOM 988 N N . GLN A 1 123 ? 6.591 26.565 -0.080 1.00 21.73 144 GLN A N 1
ATOM 989 C CA . GLN A 1 123 ? 7.993 26.076 -0.076 1.00 22.08 144 GLN A CA 1
ATOM 990 C C . GLN A 1 123 ? 8.367 25.327 -1.381 1.00 20.87 144 GLN A C 1
ATOM 991 O O . GLN A 1 123 ? 9.509 24.877 -1.534 1.00 23.04 144 GLN A O 1
ATOM 997 N N . ASN A 1 124 ? 7.428 25.211 -2.320 1.00 20.16 145 ASN A N 1
ATOM 998 C CA . ASN A 1 124 ? 7.670 24.570 -3.639 1.00 21.25 145 ASN A CA 1
ATOM 999 C C . ASN A 1 124 ? 8.401 23.205 -3.537 1.00 23.38 145 ASN A C 1
ATOM 1000 O O . ASN A 1 124 ? 9.483 23.015 -4.092 1.00 21.85 145 ASN A O 1
ATOM 1005 N N . PRO A 1 125 ? 7.795 22.242 -2.816 1.00 20.01 146 PRO A N 1
ATOM 1006 C CA . PRO A 1 125 ? 8.433 20.934 -2.652 1.00 18.91 146 PRO A CA 1
ATOM 1007 C C . PRO A 1 125 ? 8.446 20.169 -3.966 1.00 20.49 146 PRO A C 1
ATOM 1008 O O . PRO A 1 125 ? 7.596 20.407 -4.810 1.00 21.19 146 PRO A O 1
ATOM 1012 N N . ASN A 1 126 ? 9.383 19.241 -4.145 1.00 16.61 147 ASN A N 1
ATOM 1013 C CA . ASN A 1 126 ? 9.344 18.350 -5.281 1.00 20.33 147 ASN A CA 1
ATOM 1014 C C . ASN A 1 126 ? 8.544 17.115 -4.875 1.00 17.58 147 ASN A C 1
ATOM 1015 O O . ASN A 1 126 ? 8.881 16.475 -3.897 1.00 15.39 147 ASN A O 1
ATOM 1028 N N . ALA A 1 128 ? 7.838 14.044 -6.141 1.00 19.11 149 ALA A N 1
ATOM 1029 C CA . ALA A 1 128 ? 8.464 12.730 -6.196 1.00 17.47 149 ALA A CA 1
ATOM 1030 C C . ALA A 1 128 ? 9.513 12.557 -5.127 1.00 18.66 149 ALA A C 1
ATOM 1031 O O . ALA A 1 128 ? 9.607 11.492 -4.540 1.00 19.46 149 ALA A O 1
ATOM 1033 N N . GLN A 1 129 ? 10.276 13.609 -4.846 1.00 15.21 150 GLN A N 1
ATOM 1034 C CA . GLN A 1 129 ? 11.294 13.587 -3.823 1.00 12.71 150 GLN A CA 1
ATOM 1035 C C . GLN A 1 129 ? 10.658 13.430 -2.439 1.00 16.80 150 GLN A C 1
ATOM 1036 O O . GLN A 1 129 ? 11.074 12.585 -1.634 1.00 17.97 150 GLN A O 1
ATOM 1042 N N . THR A 1 130 ? 9.655 14.244 -2.167 1.00 14.21 151 THR A N 1
ATOM 1043 C CA . THR A 1 130 ? 8.995 14.231 -0.864 1.00 12.65 151 THR A CA 1
ATOM 1044 C C . THR A 1 130 ? 8.309 12.872 -0.613 1.00 11.97 151 THR A C 1
ATOM 1045 O O . THR A 1 130 ? 8.352 12.365 0.527 1.00 12.53 151 THR A O 1
ATOM 1057 N N . THR A 1 132 ? 8.908 9.901 -1.798 1.00 15.54 153 THR A N 1
ATOM 1058 C CA . THR A 1 132 ? 9.754 8.750 -2.103 1.00 14.80 153 THR A CA 1
ATOM 1059 C C . THR A 1 132 ? 9.197 7.417 -1.552 1.00 13.95 153 THR A C 1
ATOM 1060 O O . THR A 1 132 ? 9.238 6.410 -2.245 1.00 13.87 153 THR A O 1
ATOM 1064 N N . PRO A 1 133 ? 8.622 7.418 -0.337 1.00 16.98 154 PRO A N 1
ATOM 1065 C CA . PRO A 1 133 ? 8.104 6.165 0.189 1.00 16.40 154 PRO A CA 1
ATOM 1066 C C . PRO A 1 133 ? 6.997 5.556 -0.595 1.00 19.02 154 PRO A C 1
ATOM 1067 O O . PRO A 1 133 ? 6.753 4.372 -0.443 1.00 22.09 154 PRO A O 1
ATOM 1071 N N . TRP A 1 134 ? 6.331 6.337 -1.448 1.00 16.63 155 TRP A N 1
ATOM 1072 C CA . TRP A 1 134 ? 5.254 5.856 -2.293 1.00 16.87 155 TRP A CA 1
ATOM 1073 C C . TRP A 1 134 ? 5.746 4.971 -3.411 1.00 22.52 155 TRP A C 1
ATOM 1074 O O . TRP A 1 134 ? 4.955 4.320 -4.064 1.00 23.47 155 TRP A O 1
ATOM 1085 N N . ASN A 1 135 ? 7.056 5.017 -3.660 1.00 22.64 156 ASN A N 1
ATOM 1086 C CA . ASN A 1 135 ? 7.661 4.190 -4.672 1.00 29.80 156 ASN A CA 1
ATOM 1087 C C . AS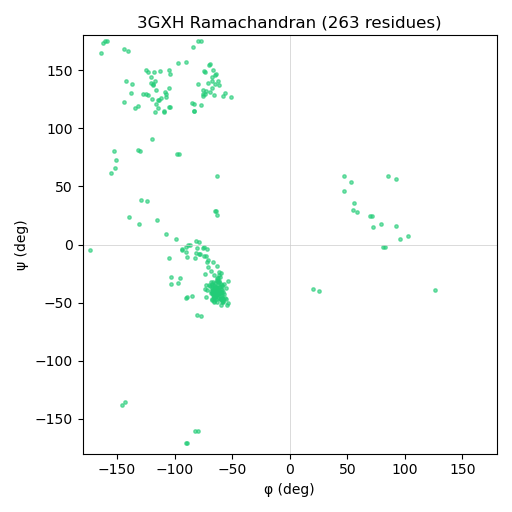N A 1 135 ? 6.876 4.247 -5.954 1.00 27.55 156 ASN A C 1
ATOM 1088 O O . ASN A 1 135 ? 6.601 3.206 -6.557 1.00 29.60 156 ASN A O 1
ATOM 1093 N N . ASP A 1 136 ? 6.501 5.460 -6.358 1.00 23.50 157 ASP A N 1
ATOM 1094 C CA . ASP A 1 136 ? 5.708 5.718 -7.553 1.00 26.64 157 ASP A CA 1
ATOM 1095 C C . ASP A 1 136 ? 4.305 5.038 -7.661 1.00 26.95 157 ASP A C 1
ATOM 1096 O O . ASP A 1 136 ? 3.809 4.817 -8.764 1.00 27.53 157 ASP A O 1
ATOM 1098 N N . GLU A 1 137 ? 3.656 4.750 -6.530 1.00 24.30 158 GLU A N 1
ATOM 1099 C CA . GLU A 1 137 ? 2.367 4.030 -6.517 1.00 20.94 158 GLU A CA 1
ATOM 1100 C C . GLU A 1 137 ? 1.166 4.963 -6.379 1.00 17.38 158 GLU A C 1
ATOM 1101 O O . GLU A 1 137 ? 0.033 4.521 -6.258 1.00 19.03 158 GLU A O 1
ATOM 1107 N N . LEU A 1 138 ? 1.384 6.276 -6.394 1.00 18.85 159 LEU A N 1
ATOM 1108 C CA . LEU A 1 138 ? 0.254 7.153 -6.206 1.00 18.53 159 LEU A CA 1
ATOM 1109 C C . LEU A 1 138 ? -0.889 6.886 -7.211 1.00 18.59 159 LEU A C 1
ATOM 1110 O O . LEU A 1 138 ? -2.039 6.970 -6.847 1.00 18.78 159 LEU A O 1
ATOM 1115 N N A ALA A 1 139 ? -0.562 6.571 -8.463 0.50 17.91 160 ALA A N 1
ATOM 1116 N N B ALA A 1 139 ? -0.529 6.547 -8.449 0.50 18.06 160 ALA A N 1
ATOM 1117 C CA A ALA A 1 139 ? -1.584 6.248 -9.474 0.50 20.54 160 ALA A CA 1
ATOM 1118 C CA B ALA A 1 139 ? -1.487 6.367 -9.544 0.50 20.46 160 ALA A CA 1
ATOM 1119 C C A ALA A 1 139 ? -2.487 5.062 -9.080 0.50 20.14 160 ALA A C 1
ATOM 1120 C C B ALA A 1 139 ? -2.419 5.142 -9.461 0.50 20.01 160 ALA A C 1
ATOM 1121 O O A ALA A 1 139 ? -3.667 5.000 -9.455 0.50 21.26 160 ALA A O 1
ATOM 1122 O O B ALA A 1 139 ? -3.331 5.012 -10.284 0.50 18.63 160 ALA A O 1
ATOM 1125 N N A ILE A 1 140 ? -1.931 4.143 -8.302 0.50 19.81 161 ILE A N 1
ATOM 1126 N N B ILE A 1 140 ? -2.204 4.256 -8.497 0.50 19.27 161 ILE A N 1
ATOM 1127 C CA A ILE A 1 140 ? -2.677 2.988 -7.812 0.50 18.52 161 ILE A CA 1
ATOM 1128 C CA B ILE A 1 140 ? -3.158 3.172 -8.260 0.50 18.10 161 ILE A CA 1
ATOM 1129 C C A ILE A 1 140 ? -3.874 3.381 -6.930 0.50 17.75 161 ILE A C 1
ATOM 1130 C C B ILE A 1 140 ? -4.009 3.431 -7.008 0.50 17.89 161 ILE A C 1
ATOM 1131 O O A ILE A 1 140 ? -4.825 2.608 -6.803 0.50 17.16 161 ILE A O 1
ATOM 1132 O O B ILE A 1 140 ? -4.822 2.582 -6.633 0.50 17.16 161 ILE A O 1
ATOM 1141 N N . TYR A 1 141 ? -3.841 4.591 -6.359 1.00 15.33 162 TYR A N 1
ATOM 1142 C CA . TYR A 1 141 ? -4.701 4.963 -5.238 1.00 14.72 162 TYR A CA 1
ATOM 1143 C C . TYR A 1 141 ? -5.463 6.264 -5.599 1.00 14.61 162 TYR A C 1
ATOM 1144 O O . TYR A 1 141 ? -5.099 7.356 -5.135 1.00 14.41 162 TYR A O 1
ATOM 1153 N N . PRO A 1 142 ? -6.513 6.156 -6.397 1.00 14.89 163 PRO A N 1
ATOM 1154 C CA . PRO A 1 142 ? -7.174 7.374 -6.870 1.00 13.43 163 PRO A CA 1
ATOM 1155 C C . PRO A 1 142 ? -7.754 8.241 -5.775 1.00 13.55 163 PRO A C 1
ATOM 1156 O O . PRO A 1 142 ? -7.911 9.461 -5.999 1.00 15.10 163 PRO A O 1
ATOM 1160 N N . LYS A 1 143 ? -8.118 7.678 -4.622 1.00 12.59 164 LYS A N 1
ATOM 1161 C CA . LYS A 1 143 ? -8.653 8.515 -3.549 1.00 14.60 164 LYS A CA 1
ATOM 1162 C C . LYS A 1 143 ? -7.558 9.443 -3.038 1.00 14.16 164 LYS A C 1
ATOM 1163 O O . LYS A 1 143 ? -7.814 10.599 -2.686 1.00 13.50 164 LYS A O 1
ATOM 1169 N N . TRP A 1 144 ? -6.345 8.908 -2.947 1.00 12.74 165 TRP A N 1
ATOM 1170 C CA . TRP A 1 144 ? -5.168 9.712 -2.584 1.00 13.43 165 TRP A CA 1
ATOM 1171 C C . TRP A 1 144 ? -4.835 10.739 -3.656 1.00 11.27 165 TRP A C 1
ATOM 1172 O O . TRP A 1 144 ? -4.555 11.880 -3.361 1.00 11.88 165 TRP A O 1
ATOM 1183 N N . GLN A 1 145 ? -4.882 10.352 -4.921 1.00 12.56 166 GLN A N 1
ATOM 1184 C CA A GLN A 1 145 ? -4.644 11.289 -5.995 0.50 14.02 166 GLN A CA 1
ATOM 1185 C CA B GLN A 1 145 ? -4.575 11.319 -5.946 0.50 13.64 166 GLN A CA 1
ATOM 1186 C C . GLN A 1 145 ? -5.625 12.443 -5.879 1.00 12.15 166 GLN A C 1
ATOM 1187 O O . GLN A 1 145 ? -5.272 13.642 -6.018 1.00 13.59 166 GLN A O 1
ATOM 1198 N N . ALA A 1 146 ? -6.902 12.106 -5.670 1.00 11.20 167 ALA A N 1
ATOM 1199 C CA . ALA A 1 146 ? -7.957 13.112 -5.615 1.00 13.04 167 ALA A CA 1
ATOM 1200 C C . ALA A 1 146 ? -7.769 14.071 -4.450 1.00 13.05 167 ALA A C 1
ATOM 1201 O O . ALA A 1 146 ? -7.965 15.286 -4.574 1.00 11.72 167 ALA A O 1
ATOM 1203 N N . LEU A 1 147 ? -7.370 13.537 -3.319 1.00 12.52 168 LEU A N 1
ATOM 1204 C CA . LEU A 1 147 ? -7.078 14.326 -2.112 1.00 12.72 168 LEU A CA 1
ATOM 1205 C C . LEU A 1 147 ? -5.972 15.322 -2.424 1.00 12.32 168 LEU A C 1
ATOM 1206 O O . LEU A 1 147 ? -6.093 16.540 -2.152 1.00 13.30 168 LEU A O 1
ATOM 1211 N N . LEU A 1 148 ? -4.876 14.825 -2.971 1.00 11.59 169 LEU A N 1
ATOM 1212 C CA . LEU A 1 148 ? -3.747 15.683 -3.271 1.00 12.46 169 LEU A CA 1
ATOM 1213 C C . LEU A 1 148 ? -4.095 16.795 -4.263 1.00 12.89 169 LEU A C 1
ATOM 1214 O O . LEU A 1 148 ? -3.708 17.953 -4.072 1.00 13.75 169 LEU A O 1
ATOM 1219 N N . THR A 1 149 ? -4.864 16.464 -5.284 1.00 12.05 170 THR A N 1
ATOM 1220 C CA . THR A 1 149 ? -5.266 17.439 -6.314 1.00 11.72 170 THR A CA 1
ATOM 1221 C C . THR A 1 149 ? -6.163 18.486 -5.675 1.00 12.06 170 THR A C 1
ATOM 1222 O O . THR A 1 149 ? -5.988 19.690 -5.904 1.00 13.84 170 THR A O 1
ATOM 1226 N N . GLU A 1 150 ? -7.113 18.059 -4.870 1.00 12.09 171 GLU A N 1
ATOM 1227 C CA . GLU A 1 150 ? -8.110 18.958 -4.261 1.00 14.51 171 GLU A CA 1
ATOM 1228 C C . GLU A 1 150 ? -7.418 19.925 -3.317 1.00 15.88 171 GLU A C 1
ATOM 1229 O O . GLU A 1 150 ? -7.707 21.125 -3.326 1.00 17.26 171 GLU A O 1
ATOM 1235 N N . VAL A 1 151 ? -6.497 19.419 -2.508 1.00 14.46 172 VAL A N 1
ATOM 1236 C CA . VAL A 1 151 ? -5.866 20.275 -1.510 1.00 14.09 172 VAL A CA 1
ATOM 1237 C C . VAL A 1 151 ? -4.891 21.204 -2.189 1.00 14.50 172 VAL A C 1
ATOM 1238 O O . VAL A 1 151 ? -4.802 22.390 -1.767 1.00 16.59 172 VAL A O 1
ATOM 1242 N N . SER A 1 152 ? -4.157 20.734 -3.205 1.00 14.85 173 SER A N 1
ATOM 1243 C CA . SER A 1 152 ? -3.213 21.565 -3.943 1.00 16.20 173 SER A CA 1
ATOM 1244 C C . SER A 1 152 ? -3.963 22.744 -4.546 1.00 20.04 173 SER A C 1
ATOM 1245 O O . SER A 1 152 ? -3.557 23.902 -4.379 1.00 20.25 173 SER A O 1
ATOM 1248 N N . ALA A 1 153 ? -5.076 22.463 -5.222 1.00 18.58 174 ALA A N 1
ATOM 1249 C CA . ALA A 1 153 ? -5.914 23.542 -5.814 1.00 17.59 174 ALA A CA 1
ATOM 1250 C C . ALA A 1 153 ? -6.498 24.515 -4.775 1.00 20.48 174 ALA A C 1
ATOM 1251 O O . ALA A 1 153 ? -6.549 25.734 -5.028 1.00 25.27 174 ALA A O 1
ATOM 1253 N N . LYS A 1 154 ? -6.923 24.009 -3.626 1.00 21.43 175 LYS A N 1
ATOM 1254 C CA . LYS A 1 154 ? -7.504 24.819 -2.563 1.00 23.08 175 LYS A CA 1
ATOM 1255 C C . LYS A 1 154 ? -6.521 25.875 -2.048 1.00 25.11 175 LYS A C 1
ATOM 1256 O O . LYS A 1 154 ? -6.936 27.017 -1.749 1.00 25.13 175 LYS A O 1
ATOM 1262 N N . TYR A 1 155 ? -5.230 25.507 -1.987 1.00 27.37 176 TYR A N 1
ATOM 1263 C CA A TYR A 1 155 ? -4.225 26.373 -1.363 0.50 29.13 176 TYR A CA 1
ATOM 1264 C CA B TYR A 1 155 ? -4.190 26.309 -1.349 0.50 29.12 176 TYR A CA 1
ATOM 1265 C C . TYR A 1 155 ? -3.271 27.011 -2.363 1.00 29.47 176 TYR A C 1
ATOM 1266 O O . TYR A 1 155 ? -2.116 27.321 -2.037 1.00 34.65 176 TYR A O 1
ATOM 1283 N N . GLY A 1 156 ? -3.775 27.253 -3.574 1.00 28.14 177 GLY A N 1
ATOM 1284 C CA . GLY A 1 156 ? -3.090 28.083 -4.567 1.00 27.70 177 GLY A CA 1
ATOM 1285 C C . GLY A 1 156 ? -2.229 27.416 -5.609 1.00 28.61 177 GLY A C 1
ATOM 1286 O O . GLY A 1 156 ? -1.567 28.102 -6.420 1.00 29.36 177 GLY A O 1
ATOM 1287 N N . HIS A 1 157 ? -2.231 26.092 -5.597 1.00 26.75 178 HIS A N 1
ATOM 1288 C CA . HIS A 1 157 ? -1.317 25.306 -6.429 1.00 28.57 178 HIS A CA 1
ATOM 1289 C C . HIS A 1 157 ? -2.075 24.268 -7.260 1.00 33.02 178 HIS A C 1
ATOM 1290 O O . HIS A 1 157 ? -3.184 24.590 -7.729 1.00 34.82 178 HIS A O 1
ATOM 1298 N N . SER B 1 5 ? -2.666 -15.821 8.858 1.00 30.67 26 SER B N 1
ATOM 1299 C CA . SER B 1 5 ? -1.204 -15.597 9.144 1.00 29.30 26 SER B CA 1
ATOM 1300 C C . SER B 1 5 ? -0.704 -14.440 8.327 1.00 28.45 26 SER B C 1
ATOM 1301 O O . SER B 1 5 ? -0.064 -13.503 8.815 1.00 31.74 26 SER B O 1
ATOM 1304 N N . ILE B 1 6 ? -0.965 -14.524 7.046 1.00 25.13 27 ILE B N 1
ATOM 1305 C CA . ILE B 1 6 ? -0.385 -13.604 6.128 1.00 28.05 27 ILE B CA 1
ATOM 1306 C C . ILE B 1 6 ? -0.948 -12.250 6.479 1.00 28.64 27 ILE B C 1
ATOM 1307 O O . ILE B 1 6 ? -0.211 -11.272 6.530 1.00 27.34 27 ILE B O 1
ATOM 1312 N N . GLU B 1 7 ? -2.260 -12.174 6.715 1.00 27.83 28 GLU B N 1
ATOM 1313 C CA . GLU B 1 7 ? -2.857 -10.891 7.012 1.00 28.64 28 GLU B CA 1
ATOM 1314 C C . GLU B 1 7 ? -2.318 -10.390 8.310 1.00 24.06 28 GLU B C 1
ATOM 1315 O O . GLU B 1 7 ? -2.109 -9.177 8.489 1.00 28.11 28 GLU B O 1
ATOM 1321 N N . ASN B 1 8 ? -1.999 -11.247 9.265 1.00 20.11 29 ASN B N 1
ATOM 1322 C CA A ASN B 1 8 ? -1.554 -10.716 10.535 0.50 22.19 29 ASN B CA 1
ATOM 1323 C CA B ASN B 1 8 ? -1.579 -10.643 10.509 0.50 22.56 29 ASN B CA 1
ATOM 1324 C C . ASN B 1 8 ? -0.108 -10.195 10.487 1.00 20.77 29 ASN B C 1
ATOM 1325 O O . ASN B 1 8 ? 0.283 -9.389 11.337 1.00 23.08 29 ASN B O 1
ATOM 1334 N N . LEU B 1 9 ? 0.666 -10.617 9.474 1.00 15.05 30 LEU B N 1
ATOM 1335 C CA A LEU B 1 9 ? 2.069 -10.237 9.479 0.50 13.36 30 LEU B CA 1
ATOM 1336 C CA B LEU B 1 9 ? 2.110 -10.411 9.303 0.50 13.55 30 LEU B CA 1
ATOM 1337 C C . LEU B 1 9 ? 2.438 -9.177 8.447 1.00 13.03 30 LEU B C 1
ATOM 1338 O O . LEU B 1 9 ? 3.598 -8.729 8.406 1.00 13.51 30 LEU B O 1
ATOM 1347 N N . GLN B 1 10 ? 1.441 -8.674 7.738 1.00 12.34 31 GLN B N 1
ATOM 1348 C CA A GLN B 1 10 ? 1.746 -7.801 6.612 0.50 12.36 31 GLN B CA 1
ATOM 1349 C CA B GLN B 1 10 ? 1.630 -7.747 6.637 0.50 13.67 31 GLN B CA 1
ATOM 1350 C C . GLN B 1 10 ? 2.312 -6.450 7.049 1.00 12.76 31 GLN B C 1
ATOM 1351 O O . GLN B 1 10 ? 2.937 -5.816 6.233 1.00 15.55 31 GLN B O 1
ATOM 1362 N N . GLY B 1 11 ? 2.159 -6.067 8.305 1.00 11.13 32 GLY B N 1
ATOM 1363 C CA . GLY B 1 11 ? 2.700 -4.794 8.770 1.00 10.55 32 GLY B CA 1
ATOM 1364 C C . GLY B 1 11 ? 4.107 -4.849 9.313 1.00 11.40 32 GLY B C 1
ATOM 1365 O O . GLY B 1 11 ? 4.676 -3.816 9.673 1.00 11.60 32 GLY B O 1
ATOM 1366 N N . ILE B 1 12 ? 4.710 -6.026 9.358 1.00 10.62 33 ILE B N 1
ATOM 1367 C CA . ILE B 1 12 ? 6.071 -6.168 9.851 1.00 9.09 33 ILE B CA 1
ATOM 1368 C C . ILE B 1 12 ? 7.040 -5.663 8.826 1.00 9.75 33 ILE B C 1
ATOM 1369 O O . ILE B 1 12 ? 6.912 -5.960 7.637 1.00 11.88 33 ILE B O 1
ATOM 1374 N N . ARG B 1 13 ? 8.013 -4.849 9.244 1.00 9.78 34 ARG B N 1
ATOM 1375 C CA . ARG B 1 13 ? 8.961 -4.261 8.360 1.00 9.62 34 ARG B CA 1
ATOM 1376 C C . ARG B 1 13 ? 9.758 -5.287 7.572 1.00 10.81 34 ARG B C 1
ATOM 1377 O O . ARG B 1 13 ? 10.330 -6.201 8.142 1.00 10.46 34 ARG B O 1
ATOM 1385 N N . ALA B 1 14 ? 9.785 -5.115 6.259 1.00 9.94 35 ALA B N 1
ATOM 1386 C CA . ALA B 1 14 ? 10.658 -5.859 5.345 1.00 10.43 35 ALA B CA 1
ATOM 1387 C C . ALA B 1 14 ? 10.486 -7.354 5.458 1.00 10.46 35 ALA B C 1
ATOM 1388 O O . ALA B 1 14 ? 11.449 -8.096 5.412 1.00 13.07 35 ALA B O 1
ATOM 1390 N N . LEU B 1 15 ? 9.278 -7.807 5.689 1.00 11.80 36 LEU B N 1
ATOM 1391 C CA . LEU B 1 15 ? 9.009 -9.237 5.823 1.00 11.71 36 LEU B CA 1
ATOM 1392 C C . LEU B 1 15 ? 8.904 -9.953 4.507 1.00 12.91 36 LEU B C 1
ATOM 1393 O O . LEU B 1 15 ? 8.308 -9.461 3.547 1.00 15.72 36 LEU B O 1
ATOM 1398 N N . GLN B 1 16 ? 9.496 -11.150 4.454 1.00 12.18 37 GLN B N 1
ATOM 1399 C CA . GLN B 1 16 ? 9.503 -11.977 3.272 1.00 15.41 37 GLN B CA 1
ATOM 1400 C C . GLN B 1 16 ? 9.357 -13.425 3.668 1.00 12.92 37 GLN B C 1
ATOM 1401 O O . GLN B 1 16 ? 9.944 -13.879 4.658 1.00 15.32 37 GLN B O 1
ATOM 1407 N N . GLN B 1 17 ? 8.597 -14.170 2.888 1.00 13.46 38 GLN B N 1
ATOM 1408 C CA A GLN B 1 17 ? 8.518 -15.617 2.976 0.50 15.79 38 GLN B CA 1
ATOM 1409 C CA B GLN B 1 17 ? 8.556 -15.615 3.083 0.50 15.64 38 GLN B CA 1
ATOM 1410 C C . GLN B 1 17 ? 9.743 -16.188 2.287 1.00 16.74 38 GLN B C 1
ATOM 1411 O O . GLN B 1 17 ? 9.896 -15.949 1.096 1.00 20.97 38 GLN B O 1
ATOM 1422 N N . GLN B 1 18 ? 10.613 -16.947 2.979 1.00 11.89 39 GLN B N 1
ATOM 1423 C CA . GLN B 1 18 ? 11.806 -17.496 2.378 1.00 13.37 39 GLN B CA 1
ATOM 1424 C C . GLN B 1 18 ? 11.661 -18.984 2.053 1.00 15.62 39 GLN B C 1
ATOM 1425 O O . GLN B 1 18 ? 12.336 -19.491 1.171 1.00 19.82 39 GLN B O 1
ATOM 1431 N N . ALA B 1 19 ? 10.826 -19.645 2.826 1.00 16.59 40 ALA B N 1
ATOM 1432 C CA . ALA B 1 19 ? 10.491 -21.064 2.643 1.00 21.33 40 ALA B CA 1
ATOM 1433 C C . ALA B 1 19 ? 9.219 -21.296 3.417 1.00 21.21 40 ALA B C 1
ATOM 1434 O O . ALA B 1 19 ? 8.755 -20.434 4.166 1.00 19.94 40 ALA B O 1
ATOM 1436 N N . PRO B 1 20 ? 8.628 -22.502 3.284 1.00 25.58 41 PRO B N 1
ATOM 1437 C CA . PRO B 1 20 ? 7.308 -22.613 3.896 1.00 26.44 41 PRO B CA 1
ATOM 1438 C C . PRO B 1 20 ? 7.260 -22.426 5.427 1.00 23.00 41 PRO B C 1
ATOM 1439 O O . PRO B 1 20 ? 6.274 -21.924 5.957 1.00 26.51 41 PRO B O 1
ATOM 1443 N N . GLN B 1 21 ? 8.357 -22.776 6.120 1.00 16.54 42 GLN B N 1
ATOM 1444 C CA . GLN B 1 21 ? 8.495 -22.556 7.547 1.00 13.96 42 GLN B CA 1
ATOM 1445 C C . GLN B 1 21 ? 9.601 -21.573 7.937 1.00 13.28 42 GLN B C 1
ATOM 1446 O O . GLN B 1 21 ? 10.174 -21.633 9.037 1.00 12.41 42 GLN B O 1
ATOM 1452 N N . LEU B 1 22 ? 10.000 -20.720 6.982 1.00 12.07 43 LEU B N 1
ATOM 1453 C CA . LEU B 1 22 ? 11.010 -19.709 7.250 1.00 10.95 43 LEU B CA 1
ATOM 1454 C C . LEU B 1 22 ? 10.600 -18.342 6.698 1.00 11.35 43 LEU B C 1
ATOM 1455 O O . LEU B 1 22 ? 10.450 -18.162 5.461 1.00 12.34 43 LEU B O 1
ATOM 1460 N N . LEU B 1 23 ? 10.448 -17.399 7.596 1.00 11.05 44 LEU B N 1
ATOM 1461 C CA . LEU B 1 23 ? 10.292 -16.001 7.292 1.00 9.71 44 LEU B CA 1
ATOM 1462 C C . LEU B 1 23 ? 11.576 -15.281 7.605 1.00 10.19 44 LEU B C 1
ATOM 1463 O O . LEU B 1 23 ? 12.285 -15.623 8.559 1.00 10.52 44 LEU B O 1
ATOM 1468 N N . SER B 1 24 ? 11.855 -14.198 6.868 1.00 10.63 45 SER B N 1
ATOM 1469 C CA . SER B 1 24 ? 12.878 -13.248 7.278 1.00 9.79 45 SER B CA 1
ATOM 1470 C C . SER B 1 24 ? 12.245 -11.878 7.327 1.00 10.24 45 SER B C 1
ATOM 1471 O O . SER B 1 24 ? 11.318 -11.587 6.577 1.00 10.68 45 SER B O 1
ATOM 1474 N N . SER B 1 25 ? 12.750 -11.024 8.198 1.00 9.31 46 SER B N 1
ATOM 1475 C CA . SER B 1 25 ? 12.201 -9.679 8.290 1.00 8.48 46 SER B CA 1
ATOM 1476 C C . SER B 1 25 ? 13.150 -8.697 8.921 1.00 9.06 46 SER B C 1
ATOM 1477 O O . SER B 1 25 ? 14.222 -9.054 9.445 1.00 9.22 46 SER B O 1
ATOM 1480 N N . GLY B 1 26 ? 12.698 -7.443 8.908 1.00 9.29 47 GLY B N 1
ATOM 1481 C CA . GLY B 1 26 ? 13.234 -6.446 9.827 1.00 10.50 47 GLY B CA 1
ATOM 1482 C C . GLY B 1 26 ? 12.659 -6.534 11.221 1.00 10.20 47 GLY B C 1
ATOM 1483 O O . GLY B 1 26 ? 12.065 -7.541 11.604 1.00 10.34 47 GLY B O 1
ATOM 1484 N N . LEU B 1 27 ? 12.775 -5.451 11.997 1.00 10.35 48 LEU B N 1
ATOM 1485 C CA . LEU B 1 27 ? 12.577 -5.522 13.444 1.00 10.15 48 LEU B CA 1
ATOM 1486 C C . LEU B 1 27 ? 11.091 -5.442 13.830 1.00 9.55 48 LEU B C 1
ATOM 1487 O O . LEU B 1 27 ? 10.477 -4.394 13.645 1.00 9.74 48 LEU B O 1
ATOM 1492 N N . PRO B 1 28 ? 10.525 -6.499 14.400 1.00 10.21 49 PRO B N 1
ATOM 1493 C CA . PRO B 1 28 ? 9.161 -6.377 14.883 1.00 11.04 49 PRO B CA 1
ATOM 1494 C C . PRO B 1 28 ? 9.129 -5.416 16.078 1.00 10.74 49 PRO B C 1
ATOM 1495 O O . PRO B 1 28 ? 10.026 -5.430 16.894 1.00 10.87 49 PRO B O 1
ATOM 1499 N N . ASN B 1 29 ? 8.066 -4.616 16.225 1.00 10.74 50 ASN B N 1
ATOM 1500 C CA . ASN B 1 29 ? 7.807 -3.893 17.461 1.00 10.36 50 ASN B CA 1
ATOM 1501 C C . ASN B 1 29 ? 7.172 -4.867 18.463 1.00 9.66 50 ASN B C 1
ATOM 1502 O O . ASN B 1 29 ? 6.901 -6.036 18.118 1.00 10.55 50 ASN B O 1
ATOM 1507 N N . GLU B 1 30 ? 6.946 -4.430 19.683 1.00 9.38 51 GLU B N 1
ATOM 1508 C CA . GLU B 1 30 ? 6.475 -5.314 20.735 1.00 11.61 51 GLU B CA 1
ATOM 1509 C C . GLU B 1 30 ? 5.169 -5.984 20.362 1.00 9.85 51 GLU B C 1
ATOM 1510 O O . GLU B 1 30 ? 5.041 -7.237 20.450 1.00 11.20 51 GLU B O 1
ATOM 1516 N N . GLN B 1 31 ? 4.196 -5.253 19.899 1.00 10.56 52 GLN B N 1
ATOM 1517 C CA . GLN B 1 31 ? 2.920 -5.818 19.562 1.00 11.17 52 GLN B CA 1
ATOM 1518 C C . GLN B 1 31 ? 2.994 -6.818 18.444 1.00 10.58 52 GLN B C 1
ATOM 1519 O O . GLN B 1 31 ? 2.245 -7.812 18.379 1.00 11.30 52 GLN B O 1
ATOM 1525 N N . GLN B 1 32 ? 3.938 -6.622 17.543 1.00 10.00 53 GLN B N 1
ATOM 1526 C CA . GLN B 1 32 ? 4.117 -7.543 16.443 1.00 10.17 53 GLN B CA 1
ATOM 1527 C C . GLN B 1 32 ? 4.630 -8.916 16.850 1.00 10.64 53 GLN B C 1
ATOM 1528 O O . GLN B 1 32 ? 4.396 -9.869 16.124 1.00 10.70 53 GLN B O 1
ATOM 1534 N N . PHE B 1 33 ? 5.282 -9.020 18.008 1.00 9.39 54 PHE B N 1
ATOM 1535 C CA . PHE B 1 33 ? 5.605 -10.371 18.477 1.00 10.52 54 PHE B CA 1
ATOM 1536 C C . PHE B 1 33 ? 4.364 -11.157 18.838 1.00 10.53 54 PHE B C 1
ATOM 1537 O O . PHE B 1 33 ? 4.330 -12.356 18.597 1.00 11.12 54 PHE B O 1
ATOM 1545 N N . SER B 1 34 ? 3.321 -10.511 19.328 1.00 10.75 55 SER B N 1
ATOM 1546 C CA . SER B 1 34 ? 2.052 -11.200 19.570 1.00 12.61 55 SER B CA 1
ATOM 1547 C C . SER B 1 34 ? 1.407 -11.606 18.252 1.00 11.15 55 SER B C 1
ATOM 1548 O O . SER B 1 34 ? 0.836 -12.702 18.130 1.00 10.50 55 SER B O 1
ATOM 1551 N N . LEU B 1 35 ? 1.479 -10.743 17.229 1.00 10.33 56 LEU B N 1
ATOM 1552 C CA . LEU B 1 35 ? 1.016 -11.081 15.897 1.00 10.87 56 LEU B CA 1
ATOM 1553 C C . LEU B 1 35 ? 1.749 -12.306 15.358 1.00 9.72 56 LEU B C 1
ATOM 1554 O O . LEU B 1 35 ? 1.125 -13.148 14.707 1.00 10.39 56 LEU B O 1
ATOM 1559 N N . LEU B 1 36 ? 3.077 -12.346 15.562 1.00 9.44 57 LEU B N 1
ATOM 1560 C CA . LEU B 1 36 ? 3.835 -13.465 15.079 1.00 10.74 57 LEU B CA 1
ATOM 1561 C C . LEU B 1 36 ? 3.335 -14.773 15.715 1.00 9.83 57 LEU B C 1
ATOM 1562 O O . LEU B 1 36 ? 3.196 -15.822 15.032 1.00 10.87 57 LEU B O 1
ATOM 1567 N N . LYS B 1 37 ? 3.033 -14.747 17.009 1.00 10.65 58 LYS B N 1
ATOM 1568 C CA . LYS B 1 37 ? 2.511 -15.962 17.649 1.00 10.23 58 LYS B CA 1
ATOM 1569 C C . LYS B 1 37 ? 1.170 -16.339 17.057 1.00 10.61 58 LYS B C 1
ATOM 1570 O O . LYS B 1 37 ? 0.895 -17.517 16.748 1.00 11.13 58 LYS B O 1
ATOM 1576 N N . GLN B 1 38 ? 0.317 -15.354 16.881 1.00 10.18 59 GLN B N 1
ATOM 1577 C CA A GLN B 1 38 ? -1.013 -15.575 16.297 0.50 11.44 59 GLN B CA 1
ATOM 1578 C CA B GLN B 1 38 ? -1.017 -15.594 16.305 0.50 11.39 59 GLN B CA 1
ATOM 1579 C C . GLN B 1 38 ? -0.900 -16.198 14.909 1.00 11.68 59 GLN B C 1
ATOM 1580 O O . GLN B 1 38 ? -1.751 -17.035 14.524 1.00 13.35 59 GLN B O 1
ATOM 1591 N N . ALA B 1 39 ? 0.140 -15.828 14.158 1.00 11.03 60 ALA B N 1
ATOM 1592 C CA . ALA B 1 39 ? 0.368 -16.321 12.828 1.00 11.58 60 ALA B CA 1
ATOM 1593 C C . ALA B 1 39 ? 0.955 -17.732 12.838 1.00 13.02 60 ALA B C 1
ATOM 1594 O O . ALA B 1 39 ? 1.099 -18.319 11.780 1.00 15.40 60 ALA B O 1
ATOM 1596 N N . GLY B 1 40 ? 1.339 -18.256 13.990 1.00 12.11 61 GLY B N 1
ATOM 1597 C CA . GLY B 1 40 ? 1.885 -19.565 14.128 1.00 10.73 61 GLY B CA 1
ATOM 1598 C C . GLY B 1 40 ? 3.399 -19.689 14.070 1.00 11.69 61 GLY B C 1
ATOM 1599 O O . GLY B 1 40 ? 3.959 -20.788 13.988 1.00 13.74 61 GLY B O 1
ATOM 1600 N N . VAL B 1 41 ? 4.088 -18.569 14.225 1.00 10.33 62 VAL B N 1
ATOM 1601 C CA . VAL B 1 41 ? 5.556 -18.612 14.308 1.00 10.30 62 VAL B CA 1
ATOM 1602 C C . VAL B 1 41 ? 5.922 -19.203 15.664 1.00 10.41 62 VAL B C 1
ATOM 1603 O O . VAL B 1 41 ? 5.304 -18.869 16.694 1.00 10.85 62 VAL B O 1
ATOM 1607 N N . ASP B 1 42 ? 6.838 -20.169 15.646 1.00 9.85 63 ASP B N 1
ATOM 1608 C CA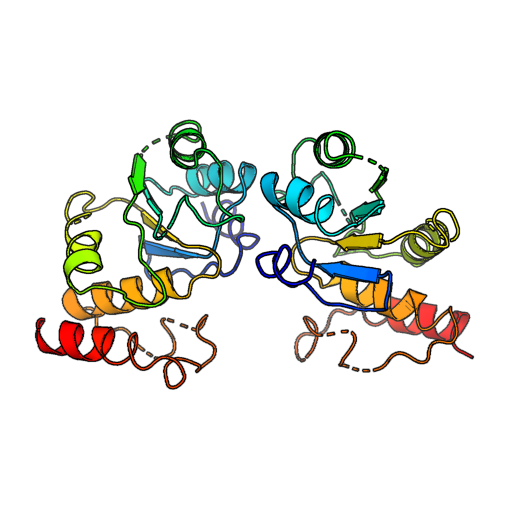 . ASP B 1 42 ? 7.291 -20.876 16.847 1.00 10.71 63 ASP B CA 1
ATOM 1609 C C . ASP B 1 42 ? 8.576 -20.342 17.438 1.00 10.59 63 ASP B C 1
ATOM 1610 O O . ASP B 1 42 ? 8.753 -20.447 18.645 1.00 10.24 63 ASP B O 1
ATOM 1615 N N . VAL B 1 43 ? 9.484 -19.856 16.587 1.00 10.03 64 VAL B N 1
ATOM 1616 C CA . VAL B 1 43 ? 10.861 -19.553 16.970 1.00 10.27 64 VAL B CA 1
ATOM 1617 C C . VAL B 1 43 ? 11.246 -18.239 16.328 1.00 10.75 64 VAL B C 1
ATOM 1618 O O . VAL B 1 43 ? 10.999 -18.049 15.122 1.00 10.97 64 VAL B O 1
ATOM 1622 N N . VAL B 1 44 ? 11.809 -17.318 17.120 1.00 9.87 65 VAL B N 1
ATOM 1623 C CA . VAL B 1 44 ? 12.344 -16.068 16.588 1.00 9.62 65 VAL B CA 1
ATOM 1624 C C . VAL B 1 44 ? 13.837 -16.105 16.786 1.00 9.71 65 VAL B C 1
ATOM 1625 O O . VAL B 1 44 ? 14.330 -16.279 17.925 1.00 10.30 65 VAL B O 1
ATOM 1629 N N . ILE B 1 45 ? 14.578 -15.937 15.688 1.00 9.33 66 ILE B N 1
ATOM 1630 C CA . ILE B 1 45 ? 16.052 -15.892 15.674 1.00 10.10 66 ILE B CA 1
ATOM 1631 C C . ILE B 1 45 ? 16.423 -14.450 15.377 1.00 9.36 66 ILE B C 1
ATOM 1632 O O . ILE B 1 45 ? 16.135 -13.962 14.279 1.00 11.41 66 ILE B O 1
ATOM 1637 N N . ASN B 1 46 ? 17.061 -13.785 16.331 1.00 10.34 67 ASN B N 1
ATOM 1638 C CA . ASN B 1 46 ? 17.413 -12.347 16.254 1.00 10.91 67 ASN B CA 1
ATOM 1639 C C . ASN B 1 46 ? 18.919 -12.230 15.976 1.00 10.82 67 ASN B C 1
ATOM 1640 O O . ASN B 1 46 ? 19.742 -12.661 16.780 1.00 10.56 67 ASN B O 1
ATOM 1645 N N . LEU B 1 47 ? 19.249 -11.629 14.825 1.00 9.51 68 LEU B N 1
ATOM 1646 C CA . LEU B 1 47 ? 20.608 -11.386 14.410 1.00 9.90 68 LEU B CA 1
ATOM 1647 C C . LEU B 1 47 ? 21.112 -9.971 14.743 1.00 10.71 68 LEU B C 1
ATOM 1648 O O . LEU B 1 47 ? 22.273 -9.675 14.459 1.00 12.56 68 LEU B O 1
ATOM 1661 N N . PRO B 1 49 ? 22.502 -7.141 17.077 1.00 10.89 70 PRO B N 1
ATOM 1662 C CA . PRO B 1 49 ? 23.083 -7.006 18.407 1.00 11.50 70 PRO B CA 1
ATOM 1663 C C . PRO B 1 49 ? 22.240 -6.124 19.332 1.00 13.39 70 PRO B C 1
ATOM 1664 O O . PRO B 1 49 ? 21.724 -5.074 18.944 1.00 12.70 70 PRO B O 1
ATOM 1668 N N . ASP B 1 50 ? 22.114 -6.558 20.580 1.00 11.58 71 ASP B N 1
ATOM 1669 C CA . ASP B 1 50 ? 21.390 -5.832 21.613 1.00 11.50 71 ASP B CA 1
ATOM 1670 C C . ASP B 1 50 ? 22.005 -4.451 21.833 1.00 12.48 71 ASP B C 1
ATOM 1671 O O . ASP B 1 50 ? 21.310 -3.542 22.291 1.00 12.71 71 ASP B O 1
ATOM 1676 N N . SER B 1 51 ? 23.298 -4.285 21.503 1.00 12.15 72 SER B N 1
ATOM 1677 C CA . SER B 1 51 ? 23.944 -2.971 21.640 1.00 11.99 72 SER B CA 1
ATOM 1678 C C . SER B 1 51 ? 23.465 -1.966 20.611 1.00 12.58 72 SER B C 1
ATOM 1679 O O . SER B 1 51 ? 23.727 -0.767 20.785 1.00 14.33 72 SER B O 1
ATOM 1682 N N . SER B 1 52 ? 22.768 -2.415 19.561 1.00 11.57 73 SER B N 1
ATOM 1683 C CA A SER B 1 52 ? 22.199 -1.490 18.560 0.50 11.92 73 SER B CA 1
ATOM 1684 C CA B SER B 1 52 ? 22.224 -1.522 18.560 0.50 12.15 73 SER B CA 1
ATOM 1685 C C . SER B 1 52 ? 21.286 -0.487 19.224 1.00 11.59 73 SER B C 1
ATOM 1686 O O . SER B 1 52 ? 20.497 -0.832 20.123 1.00 12.54 73 SER B O 1
ATOM 1691 N N . LYS B 1 53 ? 21.364 0.763 18.734 1.00 13.23 74 LYS B N 1
ATOM 1692 C CA . LYS B 1 53 ? 20.515 1.843 19.229 1.00 14.77 74 LYS B CA 1
ATOM 1693 C C . LYS B 1 53 ? 19.020 1.572 19.006 1.00 12.14 74 LYS B C 1
ATOM 1694 O O . LYS B 1 53 ? 18.193 2.108 19.746 1.00 13.57 74 LYS B O 1
ATOM 1700 N N . ASP B 1 54 ? 18.717 0.725 18.020 1.00 11.91 75 ASP B N 1
ATOM 1701 C CA . ASP B 1 54 ? 17.337 0.433 17.667 1.00 11.31 75 ASP B CA 1
ATOM 1702 C C . ASP B 1 54 ? 16.783 -0.800 18.371 1.00 11.34 75 ASP B C 1
ATOM 1703 O O . ASP B 1 54 ? 15.591 -1.062 18.258 1.00 11.20 75 ASP B O 1
ATOM 1708 N N . ALA B 1 55 ? 17.605 -1.497 19.118 1.00 10.54 76 ALA B N 1
ATOM 1709 C CA . ALA B 1 55 ? 17.214 -2.786 19.710 1.00 9.96 76 ALA B CA 1
ATOM 1710 C C . ALA B 1 55 ? 16.261 -2.657 20.862 1.00 9.84 76 ALA B C 1
ATOM 1711 O O . ALA B 1 55 ? 16.265 -1.680 21.638 1.00 11.64 76 ALA B O 1
ATOM 1713 N N . HIS B 1 56 ? 15.389 -3.661 21.026 1.00 11.19 77 HIS B N 1
ATOM 1714 C CA . HIS B 1 56 ? 14.605 -3.751 22.241 1.00 9.97 77 HIS B CA 1
ATOM 1715 C C . HIS B 1 56 ? 15.529 -3.967 23.416 1.00 9.79 77 HIS B C 1
ATOM 1716 O O . HIS B 1 56 ? 16.554 -4.654 23.293 1.00 10.99 77 HIS B O 1
ATOM 1723 N N . PRO B 1 57 ? 15.168 -3.437 24.573 1.00 11.13 78 PRO B N 1
ATOM 1724 C CA . PRO B 1 57 ? 15.965 -3.742 25.775 1.00 12.13 78 PRO B CA 1
ATOM 1725 C C . PRO B 1 57 ? 15.983 -5.218 26.178 1.00 13.21 78 PRO B C 1
ATOM 1726 O O . PRO B 1 57 ? 17.005 -5.696 26.738 1.00 13.72 78 PRO B O 1
ATOM 1730 N N . ASP B 1 58 ? 14.892 -5.930 25.893 1.00 12.24 79 ASP B N 1
ATOM 1731 C CA . ASP B 1 58 ? 14.811 -7.343 26.270 1.00 12.88 79 ASP B CA 1
ATOM 1732 C C . ASP B 1 58 ? 13.924 -8.066 25.299 1.00 11.48 79 ASP B C 1
ATOM 1733 O O . ASP B 1 58 ? 12.753 -8.402 25.600 1.00 11.65 79 ASP B O 1
ATOM 1738 N N . GLU B 1 59 ? 14.458 -8.258 24.095 1.00 10.62 80 GLU B N 1
ATOM 1739 C CA . GLU B 1 59 ? 13.656 -8.934 23.094 1.00 10.27 80 GLU B CA 1
ATOM 1740 C C . GLU B 1 59 ? 13.278 -10.367 23.525 1.00 10.17 80 GLU B C 1
ATOM 1741 O O . GLU B 1 59 ? 12.189 -10.850 23.193 1.00 12.13 80 GLU B O 1
ATOM 1747 N N . GLY B 1 60 ? 14.201 -11.038 24.204 1.00 11.01 81 GLY B N 1
ATOM 1748 C CA . GLY B 1 60 ? 13.917 -12.415 24.600 1.00 11.15 81 GLY B CA 1
ATOM 1749 C C . GLY B 1 60 ? 12.678 -12.511 25.488 1.00 10.51 81 GLY B C 1
ATOM 1750 O O . GLY B 1 60 ? 11.856 -13.434 25.346 1.00 11.07 81 GLY B O 1
ATOM 1751 N N . LYS B 1 61 ? 12.474 -11.556 26.397 1.00 10.24 82 LYS B N 1
ATOM 1752 C CA . LYS B 1 61 ? 11.253 -11.501 27.177 1.00 11.23 82 LYS B CA 1
ATOM 1753 C C . LYS B 1 61 ? 10.023 -11.295 26.314 1.00 10.63 82 LYS B C 1
ATOM 1754 O O . LYS B 1 61 ? 8.975 -11.948 26.516 1.00 10.63 82 LYS B O 1
ATOM 1759 N N . LEU B 1 62 ? 10.100 -10.419 25.326 1.00 10.12 83 LEU B N 1
ATOM 1760 C CA . LEU B 1 62 ? 8.950 -10.201 24.478 1.00 9.71 83 LEU B CA 1
ATOM 1761 C C . LEU B 1 62 ? 8.581 -11.495 23.705 1.00 10.96 83 LEU B C 1
ATOM 1762 O O . LEU B 1 62 ? 7.405 -11.835 23.570 1.00 10.41 83 LEU B O 1
ATOM 1767 N N . VAL B 1 63 ? 9.591 -12.173 23.174 1.00 9.20 84 VAL B N 1
ATOM 1768 C CA . VAL B 1 63 ? 9.368 -13.385 22.412 1.00 9.43 84 VAL B CA 1
ATOM 1769 C C . VAL B 1 63 ? 8.844 -14.519 23.295 1.00 9.56 84 VAL B C 1
ATOM 1770 O O . VAL B 1 63 ? 7.872 -15.180 22.923 1.00 9.58 84 VAL B O 1
ATOM 1774 N N . THR B 1 64 ? 9.474 -14.726 24.460 1.00 9.41 85 THR B N 1
ATOM 1775 C CA A THR B 1 64 ? 9.042 -15.864 25.288 0.50 9.36 85 THR B CA 1
ATOM 1776 C CA B THR B 1 64 ? 9.119 -15.828 25.350 0.50 10.20 85 THR B CA 1
ATOM 1777 C C . THR B 1 64 ? 7.689 -15.580 25.923 1.00 9.70 85 THR B C 1
ATOM 1778 O O . THR B 1 64 ? 6.833 -16.485 25.988 1.00 9.53 85 THR B O 1
ATOM 1785 N N . GLN B 1 65 ? 7.406 -14.353 26.322 1.00 9.27 86 GLN B N 1
ATOM 1786 C CA . GLN B 1 65 ? 6.097 -14.075 26.879 1.00 10.16 86 GLN B CA 1
ATOM 1787 C C . GLN B 1 65 ? 5.027 -14.124 25.822 1.00 8.97 86 GLN B C 1
ATOM 1788 O O . GLN B 1 65 ? 3.838 -14.289 26.160 1.00 11.18 86 GLN B O 1
ATOM 1794 N N . ALA B 1 66 ? 5.358 -14.010 24.551 1.00 9.97 87 ALA B N 1
ATOM 1795 C CA . ALA B 1 66 ? 4.406 -14.184 23.489 1.00 10.35 87 ALA B CA 1
ATOM 1796 C C . ALA B 1 66 ? 4.153 -15.670 23.181 1.00 10.60 87 ALA B C 1
ATOM 1797 O O . ALA B 1 66 ? 3.253 -15.974 22.380 1.00 11.72 87 ALA B O 1
ATOM 1799 N N . GLY B 1 67 ? 4.849 -16.581 23.839 1.00 9.48 88 GLY B N 1
ATOM 1800 C CA . GLY B 1 67 ? 4.635 -17.998 23.609 1.00 7.83 88 GLY B CA 1
ATOM 1801 C C . GLY B 1 67 ? 5.523 -18.628 22.550 1.00 10.32 88 GLY B C 1
ATOM 1802 O O . GLY B 1 67 ? 5.202 -19.708 22.021 1.00 10.02 88 GLY B O 1
ATOM 1811 N N . ASP B 1 69 ? 9.818 -19.452 21.133 1.00 9.62 90 ASP B N 1
ATOM 1812 C CA . ASP B 1 69 ? 11.197 -19.671 21.566 1.00 10.15 90 ASP B CA 1
ATOM 1813 C C . ASP B 1 69 ? 12.100 -18.592 20.949 1.00 10.22 90 ASP B C 1
ATOM 1814 O O . ASP B 1 69 ? 11.843 -18.149 19.833 1.00 11.57 90 ASP B O 1
ATOM 1819 N N . TYR B 1 70 ? 13.102 -18.166 21.699 1.00 11.00 91 TYR B N 1
ATOM 1820 C CA . TYR B 1 70 ? 14.013 -17.105 21.297 1.00 10.64 91 TYR B CA 1
ATOM 1821 C C . TYR B 1 70 ? 15.407 -17.623 21.147 1.00 11.25 91 TYR B C 1
ATOM 1822 O O . TYR B 1 70 ? 15.930 -18.311 22.041 1.00 11.85 91 TYR B O 1
ATOM 1831 N N . VAL B 1 71 ? 16.039 -17.263 20.048 1.00 10.46 92 VAL B N 1
ATOM 1832 C CA . VAL B 1 71 ? 17.463 -17.550 19.794 1.00 11.76 92 VAL B CA 1
ATOM 1833 C C . VAL B 1 71 ? 18.141 -16.221 19.422 1.00 11.69 92 VAL B C 1
ATOM 1834 O O . VAL B 1 71 ? 17.677 -15.509 18.524 1.00 12.23 92 VAL B O 1
ATOM 1838 N N . TYR B 1 72 ? 19.244 -15.896 20.070 1.00 11.19 93 TYR B N 1
ATOM 1839 C CA . TYR B 1 72 ? 19.988 -14.663 19.853 1.00 11.89 93 TYR B CA 1
ATOM 1840 C C . TYR B 1 72 ? 21.355 -15.005 19.277 1.00 12.19 93 TYR B C 1
ATOM 1841 O O . TYR B 1 72 ? 22.157 -15.716 19.896 1.00 12.56 93 TYR B O 1
ATOM 1850 N N . ILE B 1 73 ? 21.585 -14.516 18.061 1.00 11.22 94 ILE B N 1
ATOM 1851 C CA . ILE B 1 73 ? 22.849 -14.726 17.352 1.00 11.40 94 ILE B CA 1
ATOM 1852 C C . ILE B 1 73 ? 23.286 -13.358 16.827 1.00 12.29 94 ILE B C 1
ATOM 1853 O O . ILE B 1 73 ? 23.005 -13.045 15.636 1.00 13.40 94 ILE B O 1
ATOM 1858 N N . PRO B 1 74 ? 23.901 -12.527 17.644 1.00 11.98 95 PRO B N 1
ATOM 1859 C CA . PRO B 1 74 ? 24.242 -11.172 17.205 1.00 13.77 95 PRO B CA 1
ATOM 1860 C C . PRO B 1 74 ? 25.274 -11.201 16.095 1.00 14.77 95 PRO B C 1
ATOM 1861 O O . PRO B 1 74 ? 26.302 -11.938 16.192 1.00 17.44 95 PRO B O 1
ATOM 1865 N N . VAL B 1 75 ? 24.948 -10.505 15.028 1.00 11.81 96 VAL B N 1
ATOM 1866 C CA . VAL B 1 75 ? 25.861 -10.395 13.884 1.00 12.59 96 VAL B CA 1
ATOM 1867 C C . VAL B 1 75 ? 26.275 -8.939 13.708 1.00 13.79 96 VAL B C 1
ATOM 1868 O O . VAL B 1 75 ? 25.451 -8.079 13.492 1.00 14.20 96 VAL B O 1
ATOM 1872 N N . ASP B 1 76 ? 27.573 -8.695 13.773 1.00 14.49 97 ASP B N 1
ATOM 1873 C CA . ASP B 1 76 ? 28.098 -7.325 13.588 1.00 15.87 97 ASP B CA 1
ATOM 1874 C C . ASP B 1 76 ? 28.087 -7.002 12.115 1.00 15.72 97 ASP B C 1
ATOM 1875 O O . ASP B 1 76 ? 28.719 -7.694 11.340 1.00 14.59 97 ASP B O 1
ATOM 1880 N N . TRP B 1 77 ? 27.360 -5.973 11.737 1.00 15.20 98 TRP B N 1
ATOM 1881 C CA . TRP B 1 77 ? 27.191 -5.594 10.349 1.00 15.68 98 TRP B CA 1
ATOM 1882 C C . TRP B 1 77 ? 28.553 -5.295 9.729 1.00 16.71 98 TRP B C 1
ATOM 1883 O O . TRP B 1 77 ? 28.825 -5.607 8.566 1.00 16.94 98 TRP B O 1
ATOM 1894 N N . GLN B 1 78 ? 29.429 -4.710 10.538 1.00 18.66 99 GLN B N 1
ATOM 1895 C CA . GLN B 1 78 ? 30.791 -4.395 10.093 1.00 20.09 99 GLN B CA 1
ATOM 1896 C C . GLN B 1 78 ? 31.813 -5.515 10.112 1.00 22.48 99 GLN B C 1
ATOM 1897 O O . GLN B 1 78 ? 32.934 -5.356 9.622 1.00 23.86 99 GLN B O 1
ATOM 1903 N N . ASN B 1 79 ? 31.447 -6.659 10.666 1.00 18.74 100 ASN B N 1
ATOM 1904 C CA . ASN B 1 79 ? 32.354 -7.744 10.794 1.00 19.58 100 ASN B CA 1
ATOM 1905 C C . ASN B 1 79 ? 31.640 -9.085 10.869 1.00 18.35 100 ASN B C 1
ATOM 1906 O O . ASN B 1 79 ? 31.772 -9.809 11.862 1.00 20.44 100 ASN B O 1
ATOM 1911 N N . PRO B 1 80 ? 30.903 -9.432 9.823 1.00 16.01 101 PRO B N 1
ATOM 1912 C CA . PRO B 1 80 ? 30.188 -10.713 9.915 1.00 14.74 101 PRO B CA 1
ATOM 1913 C C . PRO B 1 80 ? 31.158 -11.878 9.750 1.00 16.14 101 PRO B C 1
ATOM 1914 O O . PRO B 1 80 ? 32.173 -11.749 9.041 1.00 18.04 101 PRO B O 1
ATOM 1918 N N . LYS B 1 81 ? 30.861 -13.007 10.390 1.00 15.79 102 LYS B N 1
ATOM 1919 C CA A LYS B 1 81 ? 31.791 -14.129 10.480 0.50 17.52 102 LYS B CA 1
ATOM 1920 C CA B LYS B 1 81 ? 31.808 -14.112 10.439 0.50 17.47 102 LYS B CA 1
ATOM 1921 C C . LYS B 1 81 ? 31.142 -15.416 9.998 1.00 16.93 102 LYS B C 1
ATOM 1922 O O . LYS B 1 81 ? 29.923 -15.600 10.149 1.00 16.11 102 LYS B O 1
ATOM 1933 N N . VAL B 1 82 ? 31.941 -16.302 9.422 1.00 16.39 103 VAL B N 1
ATOM 1934 C CA . VAL B 1 82 ? 31.456 -17.631 9.020 1.00 16.94 103 VAL B CA 1
ATOM 1935 C C . VAL B 1 82 ? 30.879 -18.345 10.249 1.00 18.82 103 VAL B C 1
ATOM 1936 O O . VAL B 1 82 ? 29.839 -19.024 10.171 1.00 17.05 103 VAL B O 1
ATOM 1940 N N . GLU B 1 83 ? 31.469 -18.104 11.404 1.00 18.13 104 GLU B N 1
ATOM 1941 C CA A GLU B 1 83 ? 31.000 -18.728 12.645 0.50 18.86 104 GLU B CA 1
ATOM 1942 C CA B GLU B 1 83 ? 31.014 -18.719 12.633 0.50 18.61 104 GLU B CA 1
ATOM 1943 C C . GLU B 1 83 ? 29.578 -18.260 12.992 1.00 17.04 104 GLU B C 1
ATOM 1944 O O . GLU B 1 83 ? 28.802 -19.019 13.552 1.00 17.92 104 GLU B O 1
ATOM 1955 N N . ASP B 1 84 ? 29.215 -17.023 12.629 1.00 14.39 105 ASP B N 1
ATOM 1956 C CA . ASP B 1 84 ? 27.850 -16.548 12.844 1.00 15.13 105 ASP B CA 1
ATOM 1957 C C . ASP B 1 84 ? 26.861 -17.318 11.984 1.00 14.19 105 ASP B C 1
ATOM 1958 O O . ASP B 1 84 ? 25.753 -17.665 12.438 1.00 13.80 105 ASP B O 1
ATOM 1963 N N . VAL B 1 85 ? 27.211 -17.518 10.718 1.00 13.74 106 VAL B N 1
ATOM 1964 C CA . VAL B 1 85 ? 26.404 -18.257 9.775 1.00 13.21 106 VAL B CA 1
ATOM 1965 C C . VAL B 1 85 ? 26.260 -19.701 10.247 1.00 13.50 106 VAL B C 1
ATOM 1966 O O . VAL B 1 85 ? 25.131 -20.244 10.277 1.00 14.17 106 VAL B O 1
ATOM 1970 N N . GLU B 1 86 ? 27.362 -20.270 10.717 1.00 14.83 107 GLU B N 1
ATOM 1971 C CA . GLU B 1 86 ? 27.297 -21.663 11.204 1.00 16.23 107 GLU B CA 1
ATOM 1972 C C . GLU B 1 86 ? 26.464 -21.759 12.508 1.00 14.60 107 GLU B C 1
ATOM 1973 O O . GLU B 1 86 ? 25.751 -22.764 12.709 1.00 16.33 107 GLU B O 1
ATOM 1979 N N . ALA B 1 87 ? 26.468 -20.728 13.357 1.00 15.33 108 ALA B N 1
ATOM 1980 C CA . ALA B 1 87 ? 25.611 -20.687 14.565 1.00 15.20 108 ALA B CA 1
ATOM 1981 C C . ALA B 1 87 ? 24.149 -20.661 14.119 1.00 15.15 108 ALA B C 1
ATOM 1982 O O . ALA B 1 87 ? 23.300 -21.311 14.726 1.00 15.34 108 ALA B O 1
ATOM 1984 N N . PHE B 1 88 ? 23.832 -19.915 13.063 1.00 11.92 109 PHE B N 1
ATOM 1985 C CA . PHE B 1 88 ? 22.476 -19.865 12.511 1.00 11.34 109 PHE B CA 1
ATOM 1986 C C . PHE B 1 88 ? 22.077 -21.226 11.980 1.00 13.45 109 PHE B C 1
ATOM 1987 O O . PHE B 1 88 ? 20.971 -21.701 12.281 1.00 12.81 109 PHE B O 1
ATOM 1995 N N . PHE B 1 89 ? 22.946 -21.871 11.218 1.00 12.81 110 PHE B N 1
ATOM 1996 C CA . PHE B 1 89 ? 22.641 -23.205 10.749 1.00 12.50 110 PHE B CA 1
ATOM 1997 C C . PHE B 1 89 ? 22.380 -24.178 11.913 1.00 14.75 110 PHE B C 1
ATOM 1998 O O . PHE B 1 89 ? 21.456 -24.984 11.837 1.00 16.16 110 PHE B O 1
ATOM 2006 N N . ALA B 1 90 ? 23.164 -24.077 12.968 1.00 14.30 111 ALA B N 1
ATOM 2007 C CA . ALA B 1 90 ? 22.971 -24.953 14.126 1.00 15.86 111 ALA B CA 1
ATOM 2008 C C . ALA B 1 90 ? 21.619 -24.676 14.774 1.00 17.92 111 ALA B C 1
ATOM 2009 O O . ALA B 1 90 ? 20.910 -25.613 15.184 1.00 19.25 111 ALA B O 1
ATOM 2011 N N . ALA B 1 91 ? 21.234 -23.400 14.885 1.00 14.42 112 ALA B N 1
ATOM 2012 C CA . ALA B 1 91 ? 19.938 -23.074 15.466 1.00 14.16 112 ALA B CA 1
ATOM 2013 C C . ALA B 1 91 ? 18.819 -23.606 14.611 1.00 15.95 112 ALA B C 1
ATOM 2014 O O . ALA B 1 91 ? 17.823 -24.081 15.146 1.00 16.89 112 ALA B O 1
ATOM 2024 N N . ASP B 1 93 ? 18.932 -26.240 12.694 1.00 16.60 114 ASP B N 1
ATOM 2025 C CA A ASP B 1 93 ? 18.914 -27.694 12.923 0.50 17.55 114 ASP B CA 1
ATOM 2026 C CA B ASP B 1 93 ? 18.933 -27.689 12.950 0.50 18.10 114 ASP B CA 1
ATOM 2027 C C . ASP B 1 93 ? 18.323 -28.045 14.299 1.00 19.08 114 ASP B C 1
ATOM 2028 O O . ASP B 1 93 ? 17.721 -29.158 14.451 1.00 24.30 114 ASP B O 1
ATOM 2037 N N . GLN B 1 94 ? 18.503 -27.198 15.310 1.00 18.48 115 GLN B N 1
ATOM 2038 C CA . GLN B 1 94 ? 17.942 -27.411 16.643 1.00 18.81 115 GLN B CA 1
ATOM 2039 C C . GLN B 1 94 ? 16.428 -27.150 16.745 1.00 20.24 115 GLN B C 1
ATOM 2040 O O . GLN B 1 94 ? 15.845 -27.450 17.777 1.00 23.79 115 GLN B O 1
ATOM 2046 N N . HIS B 1 95 ? 15.829 -26.580 15.697 1.00 18.29 116 HIS B N 1
ATOM 2047 C CA . HIS B 1 95 ? 14.380 -26.274 15.644 1.00 14.71 116 HIS B CA 1
ATOM 2048 C C . HIS B 1 95 ? 13.741 -26.812 14.384 1.00 14.40 116 HIS B C 1
ATOM 2049 O O . HIS B 1 95 ? 12.815 -26.275 13.828 1.00 15.17 116 HIS B O 1
ATOM 2056 N N . LYS B 1 96 ? 14.178 -28.021 13.960 1.00 17.96 117 LYS B N 1
ATOM 2057 C CA . LYS B 1 96 ? 13.648 -28.601 12.725 1.00 19.38 117 LYS B CA 1
ATOM 2058 C C . LYS B 1 96 ? 12.169 -28.823 12.886 1.00 14.47 117 LYS B C 1
ATOM 2059 O O . LYS B 1 96 ? 11.717 -29.226 13.958 1.00 14.71 117 LYS B O 1
ATOM 2062 N N . GLY B 1 97 ? 11.407 -28.562 11.832 1.00 14.25 118 GLY B N 1
ATOM 2063 C CA . GLY B 1 97 ? 9.999 -28.743 11.780 1.00 14.65 118 GLY B CA 1
ATOM 2064 C C . GLY B 1 97 ? 9.171 -27.621 12.402 1.00 13.25 118 GLY B C 1
ATOM 2065 O O . GLY B 1 97 ? 7.927 -27.688 12.410 1.00 14.83 118 GLY B O 1
ATOM 2066 N N . LYS B 1 98 ? 9.851 -26.628 12.964 1.00 13.66 119 LYS B N 1
ATOM 2067 C CA . LYS B 1 98 ? 9.154 -25.468 13.534 1.00 11.72 119 LYS B CA 1
ATOM 2068 C C . LYS B 1 98 ? 9.106 -24.319 12.566 1.00 11.17 119 LYS B C 1
ATOM 2069 O O . LYS B 1 98 ? 9.968 -24.197 11.698 1.00 12.96 119 LYS B O 1
ATOM 2075 N N . ASP B 1 99 ? 8.119 -23.459 12.768 1.00 11.28 120 ASP B N 1
ATOM 2076 C CA . ASP B 1 99 ? 8.003 -22.212 11.981 1.00 11.03 120 ASP B CA 1
ATOM 2077 C C . ASP B 1 99 ? 8.890 -21.140 12.569 1.00 10.43 120 ASP B C 1
ATOM 2078 O O . ASP B 1 99 ? 8.803 -20.844 13.758 1.00 11.07 120 ASP B O 1
ATOM 2083 N N . VAL B 1 100 ? 9.812 -20.654 11.760 1.00 10.88 121 VAL B N 1
ATOM 2084 C CA . VAL B 1 100 ? 10.889 -19.785 12.214 1.00 9.93 121 VAL B CA 1
ATOM 2085 C C . VAL B 1 100 ? 10.754 -18.401 11.532 1.00 11.49 121 VAL B C 1
ATOM 2086 O O . VAL B 1 100 ? 10.487 -18.320 10.304 1.00 11.83 121 VAL B O 1
ATOM 2090 N N . LEU B 1 101 ? 11.014 -17.350 12.295 1.00 9.62 122 LEU B N 1
ATOM 2091 C CA . LEU B 1 101 ? 11.332 -16.002 11.803 1.00 8.79 122 LEU B CA 1
ATOM 2092 C C . LEU B 1 101 ? 12.797 -15.721 12.139 1.00 9.65 122 LEU B C 1
ATOM 2093 O O . LEU B 1 101 ? 13.168 -15.835 13.315 1.00 10.20 122 LEU B O 1
ATOM 2098 N N . VAL B 1 102 ? 13.619 -15.342 11.133 1.00 9.93 123 VAL B N 1
ATOM 2099 C CA . VAL B 1 102 ? 14.923 -14.775 11.386 1.00 9.29 123 VAL B CA 1
ATOM 2100 C C . VAL B 1 102 ? 14.834 -13.300 11.060 1.00 9.42 123 VAL B C 1
ATOM 2101 O O . VAL B 1 102 ? 14.323 -12.958 9.969 1.00 9.83 123 VAL B O 1
ATOM 2105 N N . HIS B 1 103 ? 15.276 -12.445 11.956 1.00 10.05 124 HIS B N 1
ATOM 2106 C CA . HIS B 1 103 ? 15.134 -11.010 11.685 1.00 11.09 124 HIS B CA 1
ATOM 2107 C C . HIS B 1 103 ? 16.352 -10.247 12.126 1.00 10.75 124 HIS B C 1
ATOM 2108 O O . HIS B 1 103 ? 17.190 -10.723 12.901 1.00 10.98 124 HIS B O 1
ATOM 2115 N N . CYS B 1 104 ? 16.410 -9.017 11.658 1.00 10.82 125 CYS B N 1
ATOM 2116 C CA . CYS B 1 104 ? 17.381 -8.029 12.099 1.00 10.44 125 CYS B CA 1
ATOM 2117 C C . CYS B 1 104 ? 16.637 -6.693 12.103 1.00 11.32 125 CYS B C 1
ATOM 2118 O O . CYS B 1 104 ? 15.496 -6.660 12.560 1.00 11.30 125 CYS B O 1
ATOM 2121 N N . LEU B 1 105 ? 17.215 -5.597 11.592 1.00 10.64 126 LEU B N 1
ATOM 2122 C CA . LEU B 1 105 ? 16.528 -4.315 11.586 1.00 11.11 126 LEU B CA 1
ATOM 2123 C C . LEU B 1 105 ? 15.726 -4.132 10.307 1.00 10.85 126 LEU B C 1
ATOM 2124 O O . LEU B 1 105 ? 14.585 -3.707 10.382 1.00 10.62 126 LEU B O 1
ATOM 2129 N N . ALA B 1 106 ? 16.316 -4.439 9.144 1.00 10.81 127 ALA B N 1
ATOM 2130 C CA . ALA B 1 106 ? 15.725 -4.112 7.868 1.00 11.56 127 ALA B CA 1
ATOM 2131 C C . ALA B 1 106 ? 15.894 -5.241 6.858 1.00 11.85 127 ALA B C 1
ATOM 2132 O O . ALA B 1 106 ? 15.778 -5.034 5.657 1.00 12.62 127 ALA B O 1
ATOM 2134 N N . ASN B 1 107 ? 16.072 -6.463 7.366 1.00 11.97 128 ASN B N 1
ATOM 2135 C CA . ASN B 1 107 ? 16.116 -7.696 6.557 1.00 11.84 128 ASN B CA 1
ATOM 2136 C C . ASN B 1 107 ? 17.379 -7.865 5.728 1.00 11.55 128 ASN B C 1
ATOM 2137 O O . ASN B 1 107 ? 17.391 -8.742 4.875 1.00 12.36 128 ASN B O 1
ATOM 2142 N N . TYR B 1 108 ? 18.461 -7.107 5.986 1.00 11.31 129 TYR B N 1
ATOM 2143 C CA . TYR B 1 108 ? 19.685 -7.362 5.182 1.00 11.12 129 TYR B CA 1
ATOM 2144 C C . TYR B 1 108 ? 20.377 -8.606 5.700 1.00 10.59 129 TYR B C 1
ATOM 2145 O O . TYR B 1 108 ? 20.530 -9.596 4.976 1.00 11.62 129 TYR B O 1
ATOM 2154 N N . ARG B 1 109 ? 20.810 -8.588 6.951 1.00 10.13 130 ARG B N 1
ATOM 2155 C CA . ARG B 1 109 ? 21.478 -9.741 7.558 1.00 11.11 130 ARG B CA 1
ATOM 2156 C C . ARG B 1 109 ? 20.599 -10.973 7.440 1.00 11.18 130 ARG B C 1
ATOM 2157 O O . ARG B 1 109 ? 21.060 -12.056 7.107 1.00 11.49 130 ARG B O 1
ATOM 2165 N N . ALA B 1 110 ? 19.302 -10.818 7.782 1.00 10.57 131 ALA B N 1
ATOM 2166 C CA . ALA B 1 110 ? 18.412 -11.974 7.854 1.00 11.27 131 ALA B CA 1
ATOM 2167 C C . ALA B 1 110 ? 18.206 -12.607 6.491 1.00 10.93 131 ALA B C 1
ATOM 2168 O O . ALA B 1 110 ? 18.232 -13.839 6.375 1.00 11.35 131 ALA B O 1
ATOM 2170 N N . SER B 1 111 ? 18.029 -11.824 5.445 1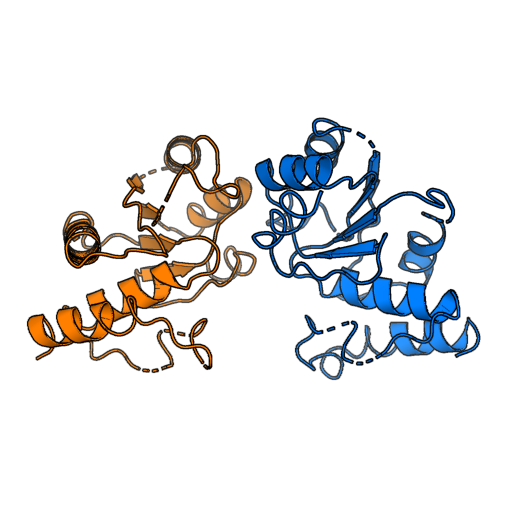.00 11.18 132 SER B N 1
ATOM 2171 C CA . SER B 1 111 ? 17.806 -12.386 4.114 1.00 10.43 132 SER B CA 1
ATOM 2172 C C . SER B 1 111 ? 19.072 -13.067 3.586 1.00 11.72 132 SER B C 1
ATOM 2173 O O . SER B 1 111 ? 18.979 -14.108 2.935 1.00 12.73 132 SER B O 1
ATOM 2176 N N . ALA B 1 112 ? 20.217 -12.503 3.908 1.00 11.44 133 ALA B N 1
ATOM 2177 C CA . ALA B 1 112 ? 21.497 -13.138 3.524 1.00 11.14 133 ALA B CA 1
ATOM 2178 C C . ALA B 1 112 ? 21.679 -14.462 4.222 1.00 11.81 133 ALA B C 1
ATOM 2179 O O . ALA B 1 112 ? 22.085 -15.459 3.584 1.00 11.93 133 ALA B O 1
ATOM 2181 N N . PHE B 1 113 ? 21.365 -14.524 5.517 1.00 10.39 134 PHE B N 1
ATOM 2182 C CA . PHE B 1 113 ? 21.512 -15.768 6.278 1.00 11.84 134 PHE B CA 1
ATOM 2183 C C . PHE B 1 113 ? 20.496 -16.779 5.772 1.00 13.36 134 PHE B C 1
ATOM 2184 O O . PHE B 1 113 ? 20.821 -17.988 5.683 1.00 12.96 134 PHE B O 1
ATOM 2192 N N . ALA B 1 114 ? 19.269 -16.350 5.498 1.00 12.40 135 ALA B N 1
ATOM 2193 C CA . ALA B 1 114 ? 18.269 -17.264 4.964 1.00 13.54 135 ALA B CA 1
ATOM 2194 C C . ALA B 1 114 ? 18.732 -17.855 3.658 1.00 14.13 135 ALA B C 1
ATOM 2195 O O . ALA B 1 114 ? 18.608 -19.084 3.434 1.00 14.22 135 ALA B O 1
ATOM 2197 N N . TYR B 1 115 ? 19.281 -17.034 2.774 1.00 12.42 136 TYR B N 1
ATOM 2198 C CA . TYR B 1 115 ? 19.854 -17.493 1.483 1.00 15.07 136 TYR B CA 1
ATOM 2199 C C . TYR B 1 115 ? 20.886 -18.580 1.722 1.00 14.33 136 TYR B C 1
ATOM 2200 O O . TYR B 1 115 ? 20.862 -19.632 1.078 1.00 14.14 136 TYR B O 1
ATOM 2209 N N . LEU B 1 116 ? 21.846 -18.342 2.593 1.00 12.78 137 LEU B N 1
ATOM 2210 C CA . LEU B 1 116 ? 22.912 -19.296 2.801 1.00 13.95 137 LEU B CA 1
ATOM 2211 C C . LEU B 1 116 ? 22.352 -20.595 3.389 1.00 14.36 137 LEU B C 1
ATOM 2212 O O . LEU B 1 116 ? 22.842 -21.671 3.025 1.00 14.97 137 LEU B O 1
ATOM 2217 N N . TYR B 1 117 ? 21.354 -20.552 4.262 1.00 12.66 138 TYR B N 1
ATOM 2218 C CA . TYR B 1 117 ? 20.805 -21.791 4.859 1.00 14.88 138 TYR B CA 1
ATOM 2219 C C . TYR B 1 117 ? 20.108 -22.572 3.787 1.00 16.39 138 TYR B C 1
ATOM 2220 O O . TYR B 1 117 ? 20.277 -23.798 3.633 1.00 15.69 138 TYR B O 1
ATOM 2229 N N . GLN B 1 118 ? 19.372 -21.893 2.940 1.00 12.83 139 GLN B N 1
ATOM 2230 C CA . GLN B 1 118 ? 18.684 -22.623 1.898 1.00 14.44 139 GLN B CA 1
ATOM 2231 C C . GLN B 1 118 ? 19.642 -23.218 0.891 1.00 13.34 139 GLN B C 1
ATOM 2232 O O . GLN B 1 118 ? 19.396 -24.310 0.367 1.00 16.18 139 GLN B O 1
ATOM 2238 N N . LEU B 1 119 ? 20.730 -22.501 0.610 1.00 13.16 140 LEU B N 1
ATOM 2239 C CA A LEU B 1 119 ? 21.766 -23.036 -0.265 0.50 13.52 140 LEU B CA 1
ATOM 2240 C CA B LEU B 1 119 ? 21.805 -23.023 -0.233 0.50 13.55 140 LEU B CA 1
ATOM 2241 C C . LEU B 1 119 ? 22.353 -24.294 0.366 1.00 13.82 140 LEU B C 1
ATOM 2242 O O . LEU B 1 119 ? 22.473 -25.341 -0.339 1.00 15.60 140 LEU B O 1
ATOM 2251 N N . LYS B 1 120 ? 22.707 -24.250 1.646 1.00 13.44 141 LYS B N 1
ATOM 2252 C CA . LYS B 1 120 ? 23.248 -25.417 2.356 1.00 15.20 141 LYS B CA 1
ATOM 2253 C C . LYS B 1 120 ? 22.278 -26.603 2.360 1.00 15.32 141 LYS B C 1
ATOM 2254 O O . LYS B 1 120 ? 22.708 -27.775 2.261 1.00 15.55 141 LYS B O 1
ATOM 2258 N N . GLN B 1 121 ? 20.979 -26.310 2.413 1.00 13.80 142 GLN B N 1
ATOM 2259 C CA . GLN B 1 121 ? 19.929 -27.347 2.429 1.00 15.62 142 GLN B CA 1
ATOM 2260 C C . GLN B 1 121 ? 19.649 -27.914 1.053 1.00 18.28 142 GLN B C 1
ATOM 2261 O O . GLN B 1 121 ? 18.778 -28.818 0.916 1.00 18.57 142 GLN B O 1
ATOM 2267 N N . GLY B 1 122 ? 20.383 -27.453 0.046 1.00 17.13 143 GLY B N 1
ATOM 2268 C CA . GLY B 1 122 ? 20.228 -27.936 -1.325 1.00 20.16 143 GLY B CA 1
ATOM 2269 C C . GLY B 1 122 ? 18.951 -27.476 -1.974 1.00 22.54 143 GLY B C 1
ATOM 2270 O O . GLY B 1 122 ? 18.449 -28.150 -2.884 1.00 22.27 143 GLY B O 1
ATOM 2271 N N . GLN B 1 123 ? 18.397 -26.363 -1.498 1.00 21.29 144 GLN B N 1
ATOM 2272 C CA . GLN B 1 123 ? 17.064 -25.900 -1.952 1.00 22.39 144 GLN B CA 1
ATOM 2273 C C . GLN B 1 123 ? 17.181 -24.999 -3.189 1.00 20.33 144 GLN B C 1
ATOM 2274 O O . GLN B 1 123 ? 16.163 -24.517 -3.715 1.00 26.01 144 GLN B O 1
ATOM 2280 N N . ASN B 1 124 ? 18.394 -24.772 -3.647 1.00 23.39 145 ASN B N 1
ATOM 2281 C CA . ASN B 1 124 ? 18.655 -24.007 -4.854 1.00 26.15 145 ASN B CA 1
ATOM 2282 C C . ASN B 1 124 ? 17.974 -22.625 -4.848 1.00 27.24 145 ASN B C 1
ATOM 2283 O O . ASN B 1 124 ? 17.223 -22.279 -5.793 1.00 27.54 145 ASN B O 1
ATOM 2288 N N . PRO B 1 125 ? 18.229 -21.845 -3.787 1.00 22.96 146 PRO B N 1
ATOM 2289 C CA . PRO B 1 125 ? 17.582 -20.530 -3.742 1.00 23.42 146 PRO B CA 1
ATOM 2290 C C . PRO B 1 125 ? 18.105 -19.606 -4.839 1.00 22.95 146 PRO B C 1
ATOM 2291 O O . PRO B 1 125 ? 19.267 -19.700 -5.268 1.00 26.85 146 PRO B O 1
ATOM 2295 N N . ASN B 1 126 ? 17.219 -18.723 -5.272 1.00 24.87 147 ASN B N 1
ATOM 2296 C CA . ASN B 1 126 ? 17.543 -17.654 -6.198 1.00 23.53 147 ASN B CA 1
ATOM 2297 C C . ASN B 1 126 ? 17.984 -16.435 -5.400 1.00 21.62 147 ASN B C 1
ATOM 2298 O O . ASN B 1 126 ? 17.197 -15.941 -4.598 1.00 22.81 147 ASN B O 1
ATOM 2311 N N . ALA B 1 128 ? 18.653 -13.198 -6.017 1.00 22.67 149 ALA B N 1
ATOM 2312 C CA . ALA B 1 128 ? 17.941 -11.925 -6.209 1.00 22.85 149 ALA B CA 1
ATOM 2313 C C . ALA B 1 128 ? 16.586 -11.944 -5.512 1.00 23.73 149 ALA B C 1
ATOM 2314 O O . ALA B 1 128 ? 16.192 -10.943 -4.876 1.00 26.22 149 ALA B O 1
ATOM 2316 N N . GLN B 1 129 ? 15.896 -13.085 -5.589 1.00 22.76 150 GLN B N 1
ATOM 2317 C CA A GLN B 1 129 ? 14.572 -13.224 -4.995 0.50 23.00 150 GLN B CA 1
ATOM 2318 C CA B GLN B 1 129 ? 14.573 -13.250 -4.991 0.50 22.90 150 GLN B CA 1
ATOM 2319 C C . GLN B 1 129 ? 14.665 -13.299 -3.460 1.00 21.86 150 GLN B C 1
ATOM 2320 O O . GLN B 1 129 ? 13.815 -12.782 -2.761 1.00 24.46 150 GLN B O 1
ATOM 2331 N N . THR B 1 130 ? 15.684 -13.972 -2.954 1.00 17.51 151 THR B N 1
ATOM 2332 C CA . THR B 1 130 ? 15.822 -14.191 -1.506 1.00 17.73 151 THR B CA 1
ATOM 2333 C C . THR B 1 130 ? 16.311 -12.923 -0.805 1.00 18.45 151 THR B C 1
ATOM 2334 O O . THR B 1 130 ? 15.832 -12.538 0.263 1.00 17.53 151 THR B O 1
ATOM 2346 N N A THR B 1 132 ? 16.097 -9.669 -1.301 0.70 20.83 153 THR B N 1
ATOM 2347 N N B THR B 1 132 ? 16.105 -9.720 -1.176 0.30 15.66 153 THR B N 1
ATOM 2348 C CA A THR B 1 132 ? 15.454 -8.483 -1.885 0.70 22.20 153 THR B CA 1
ATOM 2349 C CA B THR B 1 132 ? 15.313 -8.603 -1.628 0.30 15.10 153 THR B CA 1
ATOM 2350 C C A THR B 1 132 ? 15.958 -7.119 -1.363 0.70 20.80 153 THR B C 1
ATOM 2351 C C B THR B 1 132 ? 15.905 -7.233 -1.323 0.30 16.82 153 THR B C 1
ATOM 2352 O O A THR B 1 132 ? 16.137 -6.201 -2.169 0.70 23.09 153 THR B O 1
ATOM 2353 O O B THR B 1 132 ? 16.077 -6.428 -2.240 0.30 19.78 153 THR B O 1
ATOM 2360 N N . PRO B 1 133 ? 16.243 -6.969 -0.049 1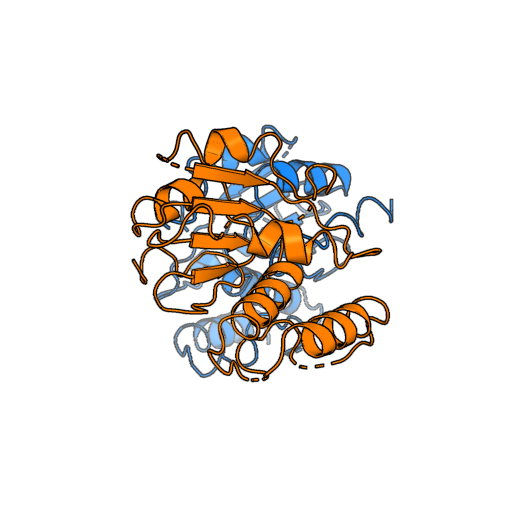.00 20.60 154 PRO B N 1
ATOM 2361 C CA . PRO B 1 133 ? 16.778 -5.651 0.390 1.00 21.31 154 PRO B CA 1
ATOM 2362 C C . PRO B 1 133 ? 18.099 -5.225 -0.277 1.00 24.18 154 PRO B C 1
ATOM 2363 O O . PRO B 1 133 ? 18.384 -4.030 -0.433 1.00 24.59 154 PRO B O 1
ATOM 2367 N N . TRP B 1 134 ? 18.888 -6.207 -0.668 1.00 19.71 155 TRP B N 1
ATOM 2368 C CA . TRP B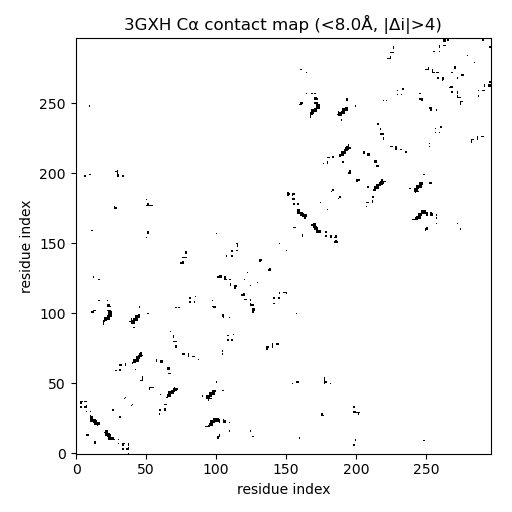 1 134 ? 20.166 -6.013 -1.307 1.00 21.53 155 TRP B CA 1
ATOM 2369 C C . TRP B 1 134 ? 20.059 -5.740 -2.854 1.00 26.54 155 TRP B C 1
ATOM 2370 O O . TRP B 1 134 ? 21.050 -5.390 -3.485 1.00 31.93 155 TRP B O 1
ATOM 2381 N N . ASN B 1 135 ? 18.893 -5.938 -3.469 1.00 29.97 156 ASN B N 1
ATOM 2382 C CA . ASN B 1 135 ? 18.741 -5.733 -4.921 1.00 33.25 156 ASN B CA 1
ATOM 2383 C C . ASN B 1 135 ? 19.000 -4.266 -5.256 1.00 34.43 156 ASN B C 1
ATOM 2384 O O . ASN B 1 135 ? 18.470 -3.385 -4.573 1.00 37.32 156 ASN B O 1
ATOM 2389 N N . LEU B 1 138 ? 23.122 -1.688 -4.405 1.00 36.05 159 LEU B N 1
ATOM 2390 C CA . LEU B 1 138 ? 23.979 -0.983 -5.374 1.00 36.15 159 LEU B CA 1
ATOM 2391 C C . LEU B 1 138 ? 25.285 -0.396 -4.784 1.00 38.04 159 LEU B C 1
ATOM 2392 O O . LEU B 1 138 ? 26.112 0.179 -5.536 1.00 40.63 159 LEU B O 1
ATOM 2394 N N . ALA B 1 139 ? 25.450 -0.507 -3.456 1.00 42.34 160 ALA B N 1
ATOM 2395 C CA . ALA B 1 139 ? 26.748 -0.291 -2.794 1.00 41.46 160 ALA B CA 1
ATOM 2396 C C . ALA B 1 139 ? 27.576 -1.576 -2.859 1.00 39.94 160 ALA B C 1
ATOM 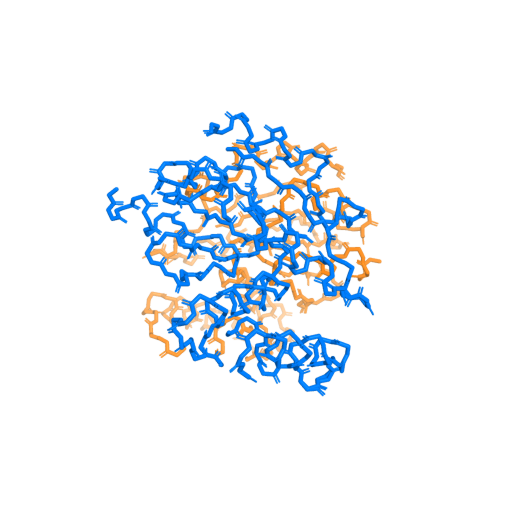2397 O O . ALA B 1 139 ? 27.076 -2.631 -3.253 1.00 44.80 160 ALA B O 1
ATOM 2399 N N . ILE B 1 140 ? 28.848 -1.477 -2.496 1.00 34.84 161 ILE B N 1
ATOM 2400 C CA . ILE B 1 140 ? 29.651 -2.674 -2.248 1.00 34.09 161 ILE B CA 1
ATOM 2401 C C . ILE B 1 140 ? 29.797 -2.791 -0.736 1.00 27.17 161 ILE B C 1
ATOM 2402 O O . ILE B 1 140 ? 30.091 -1.801 -0.022 1.00 24.29 161 ILE B O 1
ATOM 2407 N N . TYR B 1 141 ? 29.589 -4.012 -0.253 1.00 19.40 162 TYR B N 1
ATOM 2408 C CA . TYR B 1 141 ? 29.805 -4.326 1.117 1.00 18.66 162 TYR B CA 1
ATOM 2409 C C . TYR B 1 141 ? 30.870 -5.416 1.118 1.00 18.62 162 TYR B C 1
ATOM 2410 O O . TYR B 1 141 ? 30.525 -6.624 1.095 1.00 18.64 162 TYR B O 1
ATOM 2419 N N . PRO B 1 142 ? 32.138 -5.028 1.191 1.00 15.52 163 PRO B N 1
ATOM 2420 C CA . PRO B 1 142 ? 33.208 -5.987 0.934 1.00 17.41 163 PRO B CA 1
ATOM 2421 C C . PRO B 1 142 ? 33.162 -7.223 1.835 1.00 16.94 163 PRO B C 1
ATOM 2422 O O . PRO B 1 142 ? 33.425 -8.364 1.339 1.00 15.93 163 PRO B O 1
ATOM 2426 N N . LYS B 1 143 ? 32.901 -7.040 3.127 1.00 16.20 164 LYS B N 1
ATOM 2427 C CA . LYS B 1 143 ? 32.942 -8.125 4.063 1.00 15.95 164 LYS B CA 1
ATOM 2428 C C . LYS B 1 143 ? 31.776 -9.075 3.814 1.00 14.77 164 LYS B C 1
ATOM 2429 O O . LYS B 1 143 ? 31.933 -10.293 3.975 1.00 15.19 164 LYS B O 1
ATOM 2435 N N . TRP B 1 144 ? 30.634 -8.532 3.413 1.00 13.24 165 TRP B N 1
ATOM 2436 C CA . TRP B 1 144 ? 29.461 -9.371 3.111 1.00 12.80 165 TRP B CA 1
ATOM 2437 C C . TRP B 1 144 ? 29.648 -10.141 1.832 1.00 13.65 165 TRP B C 1
ATOM 2438 O O . TRP B 1 144 ? 29.303 -11.334 1.763 1.00 12.97 165 TRP B O 1
ATOM 2449 N N . GLN B 1 145 ? 30.250 -9.515 0.816 1.00 12.66 166 GLN B N 1
ATOM 2450 C CA A GLN B 1 145 ? 30.470 -10.242 -0.435 0.50 14.09 166 GLN B CA 1
ATOM 2451 C CA B GLN B 1 145 ? 30.569 -10.172 -0.431 0.50 13.13 166 GLN B CA 1
ATOM 2452 C C . GLN B 1 145 ? 31.471 -11.361 -0.185 1.00 13.39 166 GLN B C 1
ATOM 2453 O O . GLN B 1 145 ? 31.250 -12.480 -0.696 1.00 13.32 166 GLN B O 1
ATOM 2464 N N . ALA B 1 146 ? 32.502 -11.128 0.625 1.00 13.37 167 ALA B N 1
ATOM 2465 C CA . ALA B 1 146 ? 33.482 -12.179 0.951 1.00 13.45 167 ALA B CA 1
ATOM 2466 C C . ALA B 1 146 ? 32.850 -13.299 1.764 1.00 14.48 167 ALA B C 1
ATOM 2467 O O . ALA B 1 146 ? 33.094 -14.468 1.512 1.00 14.56 167 ALA B O 1
ATOM 2469 N N . LEU B 1 147 ? 32.010 -12.952 2.727 1.00 14.05 168 LEU B N 1
ATOM 2470 C CA . LEU B 1 147 ? 31.328 -13.960 3.517 1.00 13.48 168 LEU B CA 1
ATOM 2471 C C . LEU B 1 147 ? 30.422 -14.818 2.673 1.00 13.20 168 LEU B C 1
ATOM 2472 O O . LEU B 1 147 ? 30.446 -16.058 2.795 1.00 13.71 168 LEU B O 1
ATOM 2477 N N . LEU B 1 148 ? 29.639 -14.210 1.822 1.00 11.72 169 LEU B N 1
ATOM 2478 C CA . LEU B 1 148 ? 28.708 -14.961 0.982 1.00 13.12 169 LEU B CA 1
ATOM 2479 C C . LEU B 1 148 ? 29.481 -15.881 0.031 1.00 13.38 169 LEU B C 1
ATOM 2480 O O . LEU B 1 148 ? 29.070 -17.019 -0.186 1.00 12.53 169 LEU B O 1
ATOM 2485 N N . THR B 1 149 ? 30.606 -15.413 -0.474 1.00 12.18 170 THR B N 1
ATOM 2486 C CA . THR B 1 149 ? 31.428 -16.225 -1.361 1.00 12.62 170 THR B CA 1
ATOM 2487 C C . THR B 1 149 ? 31.997 -17.409 -0.622 1.00 12.04 170 THR B C 1
ATOM 2488 O O . THR B 1 149 ? 31.948 -18.514 -1.147 1.00 12.50 170 THR B O 1
ATOM 2492 N N . GLU B 1 150 ? 32.556 -17.183 0.564 1.00 12.85 171 GLU B N 1
ATOM 2493 C CA . GLU B 1 150 ? 33.216 -18.222 1.348 1.00 12.27 171 GLU B CA 1
ATOM 2494 C C . GLU B 1 150 ? 32.205 -19.276 1.736 1.00 12.61 171 GLU B C 1
ATOM 2495 O O . GLU B 1 150 ? 32.440 -20.498 1.591 1.00 13.89 171 GLU B O 1
ATOM 2501 N N . VAL B 1 151 ? 31.067 -18.852 2.268 1.00 12.78 172 VAL B N 1
ATOM 2502 C CA . VAL B 1 151 ? 30.072 -19.838 2.712 1.00 13.13 172 VAL B CA 1
ATOM 2503 C C . VAL B 1 151 ? 29.499 -20.590 1.529 1.00 13.42 172 VAL B C 1
ATOM 2504 O O . VAL B 1 151 ? 29.276 -21.813 1.602 1.00 13.28 172 VAL B O 1
ATOM 2508 N N . SER B 1 152 ? 29.237 -19.927 0.433 1.00 13.05 173 SER B N 1
ATOM 2509 C CA . SER B 1 152 ? 28.744 -20.589 -0.775 1.00 13.25 173 SER B CA 1
ATOM 2510 C C . SER B 1 152 ? 29.763 -21.604 -1.308 1.00 14.36 173 SER B C 1
ATOM 2511 O O . SER B 1 152 ? 29.368 -22.705 -1.752 1.00 13.94 173 SER B O 1
ATOM 2514 N N . ALA B 1 153 ? 31.047 -21.296 -1.161 1.00 15.34 174 ALA B N 1
ATOM 2515 C CA . ALA B 1 153 ? 32.115 -22.203 -1.588 1.00 16.40 174 ALA B CA 1
ATOM 2516 C C . ALA B 1 153 ? 32.068 -23.478 -0.757 1.00 16.75 174 ALA B C 1
ATOM 2517 O O . ALA B 1 153 ? 32.222 -24.580 -1.282 1.00 16.48 174 ALA B O 1
ATOM 2519 N N . LYS B 1 154 ? 31.873 -23.339 0.542 1.00 14.30 175 LYS B N 1
ATOM 2520 C CA . LYS B 1 154 ? 31.897 -24.472 1.434 1.00 16.75 175 LYS B CA 1
ATOM 2521 C C . LYS B 1 154 ? 30.657 -25.349 1.300 1.00 16.15 175 LYS B C 1
ATOM 2522 O O . LYS B 1 154 ? 30.753 -26.580 1.215 1.00 13.54 175 LYS B O 1
ATOM 2528 N N . TYR B 1 155 ? 29.487 -24.738 1.238 1.00 13.62 176 TYR B N 1
ATOM 2529 C CA . TYR B 1 155 ? 28.227 -25.471 1.340 1.00 13.15 176 TYR B CA 1
ATOM 2530 C C . TYR B 1 155 ? 27.453 -25.674 0.049 1.00 16.32 176 TYR B C 1
ATOM 2531 O O . TYR B 1 155 ? 26.478 -26.432 0.047 1.00 16.13 176 TYR B O 1
ATOM 2540 N N . GLY B 1 156 ? 27.812 -25.008 -1.030 1.00 16.26 177 GLY B N 1
ATOM 2541 C CA . GLY B 1 156 ? 27.092 -25.177 -2.294 1.00 19.20 177 GLY B CA 1
ATOM 2542 C C . GLY B 1 156 ? 27.409 -26.478 -3.015 1.00 18.87 177 GLY B C 1
ATOM 2543 O O . GLY B 1 156 ? 28.588 -26.767 -3.202 1.00 23.23 177 GLY B O 1
ATOM 2544 N N . HIS B 1 157 ? 26.405 -27.252 -3.436 1.00 16.86 178 HIS B N 1
ATOM 2545 C CA . HIS B 1 157 ? 26.567 -28.513 -4.200 1.00 20.17 178 HIS B CA 1
ATOM 2546 C C . HIS B 1 157 ? 25.565 -28.827 -5.343 1.00 26.78 178 HIS B C 1
ATOM 2547 O O . HIS B 1 157 ? 24.702 -28.025 -5.641 1.00 32.53 178 HIS B O 1
#

CATH classification: 3.90.190.10

Sequence (297 aa):
NIESSIEENLQGIRALQQQQAPQLLSSGLPNEQQFSLLKQAGVDVVINLPDSSKKDAHPDEGKLVTQQAGDYVYIPVDWQQNPKVEDVEEAFFAADDQHKGKDVLVHCLANYRASAFAYLYQLKQGQNPNAQTTPWNDELAAIIYPKWQQALLTEVSAKYYGHSIENNLLQQGIRALQQQQAPQLLSSGLPNEQQFSLLKQQAGVDVVINLPDSSSKDAHPDEGKLVTTQAGDYVYIPVDWQNPKKVEEDVEAFFAADDQHKGKDVLVHCLANYRASAFAYLYQLLKQGQNPNAQQTTTPWNLAIYPKWQQALLTEVSAKYGH

Foldseek 3Di:
DVVLVVVLVPFAQWDDQDPQEIEHADDDLVSLLSCVVVFAAEEEEADCPDPPHDVCVCVSNVVSPHYHYQHADLLAGDLVSLVVVLVVCVQPPGRYYYYYHHRPVPLLSSVLNCLLVVVPGDVVSPSCVPVCVVRVNSVVSSVVSNVVRPD/DCVLQVPFAQWDDLDPQEIEHADDDLVVLLSCVVVFAAEEEEADCPDPPHDVCVCVSNVVSHHYHYQHADLLAGDLVSLVVVLVVCVQPPGRYYYYYHHRPVRLLSSVLNCQLVVVPDDVRSDPPVDDDDPNSVVSSVVSCVVRHD

Solvent-accessible surface area: 14511 Å² total

Radius of gyration: 20.68 Å; Cα contacts (8 Å, |Δi|>4): 483; chains: 2; bounding box: 44×57×38 Å

Nearest PDB structures (foldseek):
  3gxg-assembly1_A  TM=9.368E-01  e=7.289E-26  Shewanella putrefaciens CN-32
  3gxh-assembly3_B  TM=9.711E-01  e=3.647E-24  Shewanella putrefaciens CN-32
  5z5a-assembly3_C  TM=7.409E-01  e=1.590E-06  Thermococcus kodakarensis KOD1
  6byf-assembly6_F  TM=6.348E-01  e=1.085E-04  Saccharomyces cerevisiae S288C
  8w8e-assembly1_a  TM=6.370E-01  e=2.149E-04  Homo sapiens

Secondary structure (DSSP, 8-state):
-HHHHHTTTTSTT-EEEETTEEEEB---HHHHHHHHHTT--EEEE--TTSTTS-TTHHHHHHHT--EEE----TTS--HHHHHHHHH--TTTTS-EEEE-SBSHHHHHHHHHHHHHTT--------TTTT-GGG-HHHHHHHHHHHHHTT-/-HHHHTTSTT-EEEETTEEEEB---HHHHHHHHHTT--EEEE--TTSTTS-TTHHHHHHHT--EEE----TTS--HHHHHHHHH--TTTTS-EEEE-SBSHHHHHHHHHHHHHTT--------TT-----HHHHHHHHHHHHHH--

B-factor: mean 18.26, std 8.78, range [7.83, 59.35]

Organism: Shewanella putrefaciens (strain CN-32 / ATCC BAA-453) (NCBI:txid319224)